Protein 7YW0 (pdb70)

Radius of gyration: 20.59 Å; Cα contacts (8 Å, |Δi|>4): 578; chains: 2; bounding box: 41×61×39 Å

Secondary structure (DSSP, 8-state):
-EEEEEETTEEEEEEEEEEEEE--B-TT--B-S--EEEEEEEEEE--S--HHHHHHHT----EEEEEEEE---EEEEEEEEEEEEEEEEEEEE----EEEEEEEEEEEEEETTEEEE---/-EEEEEETTEEEEEEEEEEEEE--B---B-S--EEEEEEEEEE--S--HHHHHHHT--S-EEEEEEEE----EEEEEEEEEEEEEEEEEEE-----EEEEEEEEEEEEEETTEEEE---

Foldseek 3Di:
DWKWKDDPNDIFTWPDKDFDKDFDADPVRHGDGDIDGGKMKTKTFDDPDPVVVCQQPVDDFFAKMKMFDDDCPTPKMKIAGRKHWDAKDWDADVVSGTMMIIIIDGQWIDMDHDIDGDDD/DWKWKDDPNDIFTFPDKDFDKDADQDCHGDGDIDGRKMKTKTFDDVDPVVVCQQPVDDFFAKMKMFDCDDPHTPKMKMFGRKHWDDKDWDAPVVSGTMMIIIIDGQWIDMDHDIDGDDD

Nearest PDB structures (foldseek):
  7yw0-assembly1_A  TM=1.008E+00  e=1.683E-23  Bacteroides fragilis
  7yw0-assembly1_B  TM=9.944E-01  e=1.900E-21  Bacteroides fragilis
  8gra-assembly1_E  TM=9.787E-01  e=1.403E-19  Bacteroides fragilis
  8gra-assembly1_C  TM=9.792E-01  e=4.057E-19  Bacteroides fragilis
  6bdc-assembly1_A  TM=9.593E-01  e=1.366E-12  Flavobacterium johnsoniae UW101

Structure (mmCIF, N/CA/C/O backbone):
data_7YW0
#
_entry.id   7YW0
#
_cell.length_a   77.102
_cell.length_b   77.102
_cell.length_c   79.491
_cell.angle_alpha   90.000
_cell.angle_beta   90.000
_cell.angle_gamma   120.000
#
_symmetry.space_group_name_H-M   'P 63'
#
loop_
_entity.id
_entity.type
_entity.pdbx_description
1 polymer 'Bacterodales T6SS protein TssD (Hcp)'
2 water water
#
loop_
_atom_site.group_PDB
_atom_site.id
_atom_site.type_symbol
_atom_site.label_atom_id
_atom_site.label_alt_id
_atom_site.label_comp_id
_atom_site.label_asym_id
_atom_site.label_entity_id
_atom_site.label_seq_id
_atom_site.pdbx_PDB_ins_code
_atom_site.Cartn_x
_atom_site.Cartn_y
_atom_site.Cartn_z
_atom_site.occupancy
_atom_site.B_iso_or_equiv
_atom_site.auth_seq_id
_atom_site.auth_comp_id
_atom_site.auth_asym_id
_atom_site.auth_atom_id
_atom_site.pdbx_PDB_model_num
ATOM 1 N N . PHE A 1 3 ? -18.723 -38.399 11.272 1.00 96.65 3 PHE A N 1
ATOM 2 C CA . PHE A 1 3 ? -18.472 -37.938 12.672 1.00 99.01 3 PHE A CA 1
ATOM 3 C C . PHE A 1 3 ? -17.265 -37.004 12.683 1.00 99.94 3 PHE A C 1
ATOM 4 O O . PHE A 1 3 ? -17.326 -35.910 13.239 1.00 113.20 3 PHE A O 1
ATOM 12 N N . ARG A 1 4 ? -16.167 -37.448 12.057 1.00 93.63 4 ARG A N 1
ATOM 13 C CA . ARG A 1 4 ? -15.053 -36.577 11.710 1.00 82.22 4 ARG A CA 1
ATOM 14 C C . ARG A 1 4 ? -14.568 -36.919 10.303 1.00 74.01 4 ARG A C 1
ATOM 15 O O . ARG A 1 4 ? -14.435 -38.095 9.958 1.00 76.17 4 ARG A O 1
ATOM 23 N N . ALA A 1 5 ? -14.341 -35.876 9.496 1.00 57.83 5 ALA A N 1
ATOM 24 C CA . ALA A 1 5 ? -13.899 -36.059 8.124 1.00 58.72 5 ALA A CA 1
ATOM 25 C C . ALA A 1 5 ? -12.730 -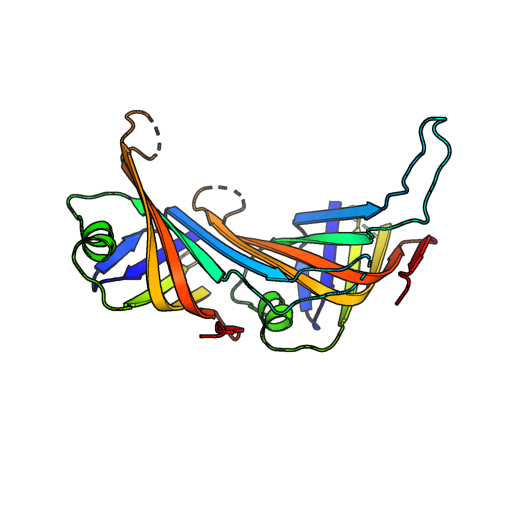35.130 7.814 1.00 50.37 5 ALA A C 1
ATOM 26 O O . ALA A 1 5 ? -12.785 -33.941 8.096 1.00 49.75 5 ALA A O 1
ATOM 28 N N . THR A 1 6 ? -11.670 -35.703 7.247 1.00 49.11 6 THR A N 1
ATOM 29 C CA . THR A 1 6 ? -10.399 -35.019 7.077 1.00 47.84 6 THR A CA 1
ATOM 30 C C . THR A 1 6 ? -10.013 -35.151 5.611 1.00 43.37 6 THR A C 1
ATOM 31 O O . THR A 1 6 ? -9.823 -36.269 5.116 1.00 47.23 6 THR A O 1
ATOM 35 N N . LEU A 1 7 ? -9.937 -33.998 4.931 1.00 44.90 7 LEU A N 1
ATOM 36 C CA . LEU A 1 7 ? -9.496 -33.944 3.550 1.00 43.33 7 LEU A CA 1
ATOM 37 C C . LEU A 1 7 ? -7.975 -33.763 3.528 1.00 38.51 7 LEU A C 1
ATOM 38 O O . LEU A 1 7 ? -7.435 -32.878 4.198 1.00 53.01 7 LEU A O 1
ATOM 43 N N . SER A 1 8 ? -7.302 -34.630 2.764 1.00 44.60 8 SER A N 1
ATOM 44 C CA . SER A 1 8 ? -5.911 -34.452 2.411 1.00 49.62 8 SER A CA 1
ATOM 45 C C . SER A 1 8 ? -5.832 -34.023 0.955 1.00 49.03 8 SER A C 1
ATOM 46 O O . SER A 1 8 ? -6.313 -34.729 0.064 1.00 43.37 8 SER A O 1
ATOM 49 N N . PHE A 1 9 ? -5.249 -32.843 0.777 1.00 46.59 9 PHE A N 1
ATOM 50 C CA . PHE A 1 9 ? -5.290 -32.105 -0.468 1.00 51.22 9 PHE A CA 1
ATOM 51 C C . PHE A 1 9 ? -4.123 -31.112 -0.527 1.00 44.34 9 PHE A C 1
ATOM 52 O O . PHE A 1 9 ? -3.959 -30.290 0.363 1.00 48.02 9 PHE A O 1
ATOM 60 N N . ALA A 1 10 ? -3.347 -31.149 -1.617 1.00 46.93 10 ALA A N 1
ATOM 61 C CA . ALA A 1 10 ? -2.291 -30.150 -1.835 1.00 58.89 10 ALA A CA 1
ATOM 62 C C . ALA A 1 10 ? -1.264 -30.165 -0.700 1.00 53.88 10 ALA A C 1
ATOM 63 O O . ALA A 1 10 ? -0.712 -29.127 -0.356 1.00 58.44 10 ALA A O 1
ATOM 65 N N . GLY A 1 11 ? -0.985 -31.347 -0.137 1.00 56.54 11 GLY A N 1
ATOM 66 C CA . GLY A 1 11 ? -0.007 -31.484 0.930 1.00 58.75 11 GLY A CA 1
ATOM 67 C C . GLY A 1 11 ? -0.474 -30.924 2.273 1.00 61.19 11 GLY A C 1
ATOM 68 O O . GLY A 1 11 ? 0.316 -30.888 3.203 1.00 80.00 11 GLY A O 1
ATOM 69 N N . LYS A 1 12 ? -1.753 -30.533 2.387 1.00 56.65 12 LYS A N 1
ATOM 70 C CA . LYS A 1 12 ? -2.339 -30.045 3.630 1.00 57.04 12 LYS A CA 1
ATOM 71 C C . LYS A 1 12 ? -3.575 -30.855 4.015 1.00 58.33 12 LYS A C 1
ATOM 72 O O . LYS A 1 12 ? -4.139 -31.581 3.201 1.00 55.59 12 LYS A O 1
ATOM 78 N N . GLU A 1 13 ? -4.001 -30.667 5.268 1.00 63.12 13 GLU A N 1
ATOM 79 C CA . GLU A 1 13 ? -5.216 -31.255 5.795 1.00 62.90 13 GLU A CA 1
ATOM 80 C C . GLU A 1 13 ? -6.197 -30.153 6.166 1.00 61.33 13 GLU A C 1
ATOM 81 O O . GLU A 1 13 ? -5.802 -29.061 6.585 1.00 54.15 13 GLU A O 1
ATOM 87 N N . PHE A 1 14 ? -7.482 -30.461 5.968 1.00 60.95 14 PHE A N 1
ATOM 88 C CA . PHE A 1 14 ? -8.571 -29.534 6.213 1.00 57.27 14 PHE A CA 1
ATOM 89 C C . PHE A 1 14 ? -9.688 -30.298 6.920 1.00 60.15 14 PHE A C 1
ATOM 90 O O . PHE A 1 14 ? -9.995 -31.445 6.596 1.00 53.68 14 PHE A O 1
ATOM 98 N N . ASP A 1 15 ? -10.329 -29.641 7.875 1.00 56.70 15 ASP A N 1
ATOM 99 C CA . ASP A 1 15 ? -11.409 -30.313 8.570 1.00 60.58 15 ASP A CA 1
ATOM 100 C C . ASP A 1 15 ? -12.688 -30.158 7.741 1.00 52.81 15 ASP A C 1
ATOM 101 O O . ASP A 1 15 ? -13.043 -29.064 7.308 1.00 54.10 15 ASP A O 1
ATOM 106 N N . VAL A 1 16 ? -13.374 -31.277 7.492 1.00 50.56 16 VAL A N 1
ATOM 107 C CA . VAL A 1 16 ? -14.486 -31.203 6.567 1.00 51.92 16 VAL A CA 1
ATOM 108 C C . VAL A 1 16 ? -15.759 -30.900 7.348 1.00 43.64 16 VAL A C 1
ATOM 109 O O . VAL A 1 16 ? -16.138 -31.698 8.178 1.00 45.96 16 VAL A O 1
ATOM 113 N N . LEU A 1 17 ? -16.458 -29.796 7.021 1.00 40.52 17 LEU A N 1
ATOM 114 C CA . LEU A 1 17 ? -17.746 -29.571 7.658 1.00 45.18 17 LEU A CA 1
ATOM 115 C C . LEU A 1 17 ? -18.785 -30.469 6.998 1.00 50.34 17 LEU A C 1
ATOM 116 O O . LEU A 1 17 ? -19.619 -31.064 7.676 1.00 53.91 17 LEU A O 1
ATOM 121 N N . ASP A 1 18 ? -18.772 -30.541 5.657 1.00 42.38 18 ASP A N 1
ATOM 122 C CA . ASP A 1 18 ? -19.723 -31.423 5.001 1.00 52.25 18 ASP A CA 1
ATOM 123 C C . ASP A 1 18 ? -19.189 -31.781 3.620 1.00 49.48 18 ASP A C 1
ATOM 124 O O . ASP A 1 18 ? -18.408 -31.011 3.067 1.00 41.97 18 ASP A O 1
ATOM 129 N N . CYS A 1 19 ? -19.585 -32.960 3.121 1.00 45.10 19 CYS A N 1
ATOM 130 C CA . CYS A 1 19 ? -19.122 -33.498 1.854 1.00 43.62 19 CYS A CA 1
ATOM 131 C C . CYS A 1 19 ? -20.263 -34.257 1.181 1.00 46.30 19 CYS A C 1
ATOM 132 O O . CYS A 1 19 ? -20.978 -34.999 1.856 1.00 40.52 19 CYS A O 1
ATOM 135 N N . THR A 1 20 ? -20.424 -34.126 -0.155 1.00 39.25 20 THR A N 1
ATOM 136 C CA . THR A 1 20 ? -21.424 -34.918 -0.839 1.00 39.23 20 THR A CA 1
ATOM 137 C C . THR A 1 20 ? -20.923 -35.242 -2.239 1.00 43.38 20 THR A C 1
ATOM 138 O O . THR A 1 20 ? -20.226 -34.441 -2.832 1.00 41.06 20 THR A O 1
ATOM 142 N N . TYR A 1 21 ? -21.245 -36.433 -2.722 1.00 39.71 21 TYR A N 1
ATOM 143 C CA . TYR A 1 21 ? -20.938 -36.842 -4.088 1.00 47.17 21 TYR A CA 1
ATOM 144 C C . TYR A 1 21 ? -22.148 -37.593 -4.585 1.00 49.92 21 TYR A C 1
ATOM 145 O O . TYR A 1 21 ? -22.926 -38.114 -3.783 1.00 43.77 21 TYR A O 1
ATOM 154 N N . SER A 1 22 ? -22.327 -37.594 -5.898 1.00 39.28 22 SER A N 1
ATOM 155 C CA . SER A 1 22 ? -23.561 -38.149 -6.401 1.00 41.99 22 SER A CA 1
ATOM 156 C C . SER A 1 22 ? -23.263 -38.716 -7.792 1.00 45.04 22 SER A C 1
ATOM 157 O O . SER A 1 22 ? -22.282 -38.295 -8.416 1.00 41.22 22 SER A O 1
ATOM 160 N N . LEU A 1 23 ? -24.035 -39.737 -8.173 1.00 48.93 23 LEU A N 1
ATOM 161 C CA . LEU A 1 23 ? -23.950 -40.415 -9.458 1.00 47.78 23 LEU A CA 1
ATOM 162 C C . LEU A 1 23 ? -25.383 -40.703 -9.887 1.00 53.75 23 LEU A C 1
ATOM 163 O O . LEU A 1 23 ? -26.274 -40.821 -9.045 1.00 50.22 23 LEU A O 1
ATOM 168 N N . LYS A 1 24 ? -25.587 -40.836 -11.201 1.00 48.15 24 LYS A N 1
ATOM 169 C CA . LYS A 1 24 ? -26.924 -40.914 -11.774 1.00 52.52 24 LYS A CA 1
ATOM 170 C C . LYS A 1 24 ? -26.866 -41.661 -13.106 1.00 53.02 24 LYS A C 1
ATOM 171 O O . LYS A 1 24 ? -25.814 -41.671 -13.751 1.00 53.25 24 LYS A O 1
ATOM 177 N N . ARG A 1 25 ? -27.976 -42.330 -13.470 1.00 51.12 25 ARG A N 1
ATOM 178 C CA . ARG A 1 25 ? -28.199 -42.869 -14.807 1.00 52.04 25 ARG A CA 1
ATOM 179 C C . ARG A 1 25 ? -29.592 -42.464 -15.274 1.00 52.84 25 ARG A C 1
ATOM 180 O O . ARG A 1 25 ? -30.516 -42.469 -14.490 1.00 53.00 25 ARG A O 1
ATOM 188 N N . ASP A 1 26 ? -29.759 -42.166 -16.561 1.00 55.71 26 ASP A N 1
ATOM 189 C CA . ASP A 1 26 ? -31.071 -41.819 -17.084 1.00 59.75 26 ASP A CA 1
ATOM 190 C C . ASP A 1 26 ? -31.972 -43.052 -17.135 1.00 62.67 26 ASP A C 1
ATOM 191 O O . ASP A 1 26 ? -31.492 -44.188 -17.134 1.00 55.40 26 ASP A O 1
ATOM 196 N N . VAL A 1 27 ? -33.288 -42.810 -17.192 1.00 66.87 27 VAL A N 1
ATOM 197 C CA . VAL A 1 27 ? -34.275 -43.867 -17.373 1.00 79.23 27 VAL A CA 1
ATOM 198 C C . VAL A 1 27 ? -35.251 -43.441 -18.467 1.00 68.46 27 VAL A C 1
ATOM 199 O O . VAL A 1 27 ? -35.635 -42.276 -18.533 1.00 74.96 27 VAL A O 1
ATOM 201 N N . ASP A 1 28 ? -35.648 -44.386 -19.324 1.00 72.13 28 ASP A N 1
ATOM 202 C CA . ASP A 1 28 ? -36.602 -44.087 -20.386 1.00 75.76 28 ASP A CA 1
ATOM 203 C C . ASP A 1 28 ? -38.029 -44.025 -19.819 1.00 73.92 28 ASP A C 1
ATOM 204 O O . ASP A 1 28 ? -38.217 -43.911 -18.604 1.00 76.55 28 ASP A O 1
ATOM 209 N N . SER A 1 29 ? -39.025 -44.064 -20.715 1.00 77.04 29 SER A N 1
ATOM 210 C CA . SER A 1 29 ? -40.433 -43.935 -20.358 1.00 81.78 29 SER A CA 1
ATOM 211 C C . SER A 1 29 ? -40.907 -45.186 -19.625 1.00 93.69 29 SER A C 1
ATOM 212 O O . SER A 1 29 ? -41.660 -45.094 -18.657 1.00 90.55 29 SER A O 1
ATOM 215 N N . LYS A 1 30 ? -40.455 -46.343 -20.127 1.00 88.65 30 LYS A N 1
ATOM 216 C CA . LYS A 1 30 ? -40.804 -47.639 -19.577 1.00 90.90 30 LYS A CA 1
ATOM 217 C C . LYS A 1 30 ? -40.027 -47.838 -18.276 1.00 90.81 30 LYS A C 1
ATOM 218 O O . LYS A 1 30 ? -40.213 -48.838 -17.589 1.00 93.34 30 LYS A O 1
ATOM 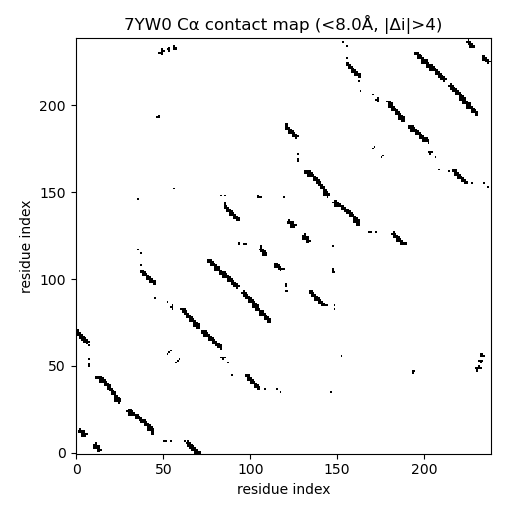220 N N . GLY A 1 31 ? -39.176 -46.857 -17.941 1.00 85.94 31 GLY A N 1
ATOM 221 C CA . GLY A 1 31 ? -38.425 -46.834 -16.695 1.00 68.29 31 GLY A CA 1
ATOM 222 C C . GLY A 1 31 ? -37.155 -47.693 -16.740 1.00 77.27 31 GLY A C 1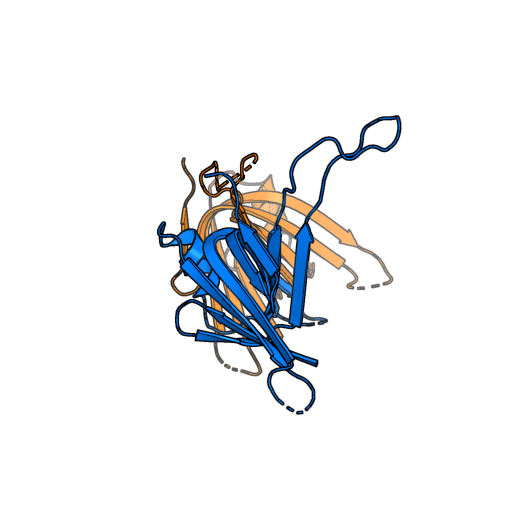
ATOM 223 O O . GLY A 1 31 ? -36.563 -47.971 -15.700 1.00 78.46 31 GLY A O 1
ATOM 224 N N . ARG A 1 32 ? -36.748 -48.132 -17.938 1.00 78.13 32 ARG A N 1
ATOM 225 C CA . ARG A 1 32 ? -35.506 -48.872 -18.123 1.00 76.17 32 ARG A CA 1
ATOM 226 C C . ARG A 1 32 ? -34.333 -47.888 -18.079 1.00 64.88 32 ARG A C 1
ATOM 227 O O . ARG A 1 32 ? -34.418 -46.784 -18.626 1.00 60.19 32 ARG A O 1
ATOM 229 N N . PRO A 1 33 ? -33.219 -48.214 -17.377 1.00 65.20 33 PRO A N 1
ATOM 230 C CA . PRO A 1 33 ? -32.015 -47.372 -17.414 1.00 66.56 33 PRO A CA 1
ATOM 231 C C . PRO A 1 33 ? -31.551 -47.209 -18.857 1.00 66.22 33 PRO A C 1
ATOM 232 O O . PRO A 1 33 ? -31.513 -48.179 -19.600 1.00 61.71 33 PRO A O 1
ATOM 236 N N . SER A 1 34 ? -31.208 -45.974 -19.239 1.00 68.70 34 SER A N 1
ATOM 237 C CA . SER A 1 34 ? -31.103 -45.601 -20.641 1.00 74.06 34 SER A CA 1
ATOM 238 C C . SER A 1 34 ? -29.844 -44.768 -20.889 1.00 80.37 34 SER A C 1
ATOM 239 O O . SER A 1 34 ? -29.820 -43.910 -21.772 1.00 81.76 34 SER A O 1
ATOM 242 N N . SER A 1 35 ? -28.800 -45.038 -20.097 1.00 65.95 35 SER A N 1
ATOM 243 C CA . SER A 1 35 ? -27.568 -44.271 -20.134 1.00 65.63 35 SER A CA 1
ATOM 244 C C . SER A 1 35 ? -26.530 -44.979 -19.274 1.00 61.02 35 SER A C 1
ATOM 245 O O . SER A 1 35 ? -26.865 -45.801 -18.425 1.00 74.07 35 SER A O 1
ATOM 248 N N . ASN A 1 36 ? -25.261 -44.651 -19.504 1.00 60.22 36 ASN A N 1
ATOM 249 C CA . ASN A 1 36 ? -24.215 -45.058 -18.587 1.00 64.34 36 ASN A CA 1
ATOM 250 C C . ASN A 1 36 ? -24.295 -44.157 -17.349 1.00 54.32 36 ASN A C 1
ATOM 251 O O . ASN A 1 36 ? -25.082 -43.217 -17.327 1.00 58.27 36 ASN A O 1
ATOM 256 N N . ILE A 1 37 ? -23.446 -44.408 -16.344 1.00 61.87 37 ILE A N 1
ATOM 257 C CA . ILE A 1 37 ? -23.437 -43.618 -15.116 1.00 54.00 37 ILE A CA 1
ATOM 258 C C . ILE A 1 37 ? -22.668 -42.313 -15.335 1.00 55.84 37 ILE A C 1
ATOM 259 O O . ILE A 1 37 ? -21.569 -42.309 -15.854 1.00 58.80 37 ILE A O 1
ATOM 264 N N . TYR A 1 38 ? -23.222 -41.189 -14.902 1.00 54.58 38 TYR A N 1
ATOM 265 C CA . TYR A 1 38 ? -22.474 -39.945 -15.024 1.00 55.49 38 TYR A CA 1
ATOM 266 C C . TYR A 1 38 ? -22.535 -39.205 -13.683 1.00 49.16 38 TYR A C 1
ATOM 267 O O . TYR A 1 38 ? -23.270 -39.615 -12.795 1.00 46.34 38 TYR A O 1
ATOM 276 N N . GLY A 1 39 ? -21.772 -38.116 -13.567 1.00 51.16 39 GLY A N 1
ATOM 277 C CA . GLY A 1 39 ? -21.671 -37.282 -12.374 1.00 47.47 39 GLY A CA 1
ATOM 278 C C . GLY A 1 39 ? -20.369 -37.619 -11.635 1.00 53.11 39 GLY A C 1
ATOM 279 O O . GLY A 1 39 ? -19.324 -37.713 -12.250 1.00 51.59 39 GLY A O 1
ATOM 280 N N . GLY A 1 40 ? -20.428 -37.872 -10.326 1.00 52.59 40 GLY A N 1
ATOM 281 C CA . GLY A 1 40 ? -19.231 -38.187 -9.555 1.00 42.81 40 GLY A CA 1
ATOM 282 C C . GLY A 1 40 ? -18.416 -36.953 -9.163 1.00 54.69 40 GLY A C 1
ATOM 283 O O . GLY A 1 40 ? -17.273 -37.084 -8.738 1.00 56.72 40 GLY A O 1
ATOM 284 N N . GLN A 1 41 ? -18.997 -35.756 -9.314 1.00 48.83 41 GLN A N 1
ATOM 285 C CA . GLN A 1 41 ? -18.418 -34.530 -8.794 1.00 49.74 41 GLN A CA 1
ATOM 286 C C . GLN A 1 41 ? -18.469 -34.625 -7.270 1.00 46.48 41 GLN A C 1
ATOM 287 O O . GLN A 1 41 ? -19.414 -35.193 -6.745 1.00 45.72 41 GLN A O 1
ATOM 293 N N . ILE A 1 42 ? -17.437 -34.145 -6.570 1.00 39.51 42 ILE A N 1
ATOM 294 C CA . ILE A 1 42 ? -17.462 -34.148 -5.107 1.00 37.32 42 ILE A CA 1
ATOM 295 C C . ILE A 1 42 ? -17.631 -32.713 -4.595 1.00 48.06 42 ILE A C 1
ATOM 296 O O . ILE A 1 42 ? -16.865 -31.837 -4.987 1.00 42.61 42 ILE A O 1
ATOM 301 N N . ARG A 1 43 ? -18.559 -32.472 -3.648 1.00 36.88 43 ARG A N 1
ATOM 302 C CA . ARG A 1 43 ? -18.739 -31.103 -3.214 1.00 40.24 43 ARG A CA 1
ATOM 303 C C . ARG A 1 43 ? -18.239 -30.985 -1.782 1.00 44.77 43 ARG A C 1
ATOM 304 O O . ARG A 1 43 ? -18.683 -31.742 -0.933 1.00 41.44 43 ARG A O 1
ATOM 312 N N . LEU A 1 44 ? -17.283 -30.084 -1.517 1.00 38.44 44 LEU A N 1
ATOM 313 C CA . LEU A 1 44 ? -16.657 -30.140 -0.214 1.00 42.33 44 LEU A CA 1
ATOM 314 C C . LEU A 1 44 ? -16.870 -28.819 0.495 1.00 44.65 44 LEU A C 1
ATOM 315 O O . LEU A 1 44 ? -16.891 -27.799 -0.177 1.00 37.60 44 LEU A O 1
ATOM 320 N N . HIS A 1 45 ? -16.959 -28.854 1.848 1.00 38.89 45 HIS A N 1
ATOM 321 C CA . HIS A 1 45 ? -17.218 -27.650 2.611 1.00 39.87 45 HIS A CA 1
ATOM 322 C C . HIS A 1 45 ? -16.284 -27.692 3.813 1.00 41.12 45 HIS A C 1
ATOM 323 O O . HIS A 1 45 ? -16.292 -28.684 4.529 1.00 39.34 45 HIS A O 1
ATOM 330 N N . VAL A 1 46 ? -15.391 -26.694 3.917 1.00 38.01 46 VAL A N 1
ATOM 331 C CA . VAL A 1 46 ? -14.292 -26.657 4.882 1.00 43.20 46 VAL A CA 1
ATOM 332 C C . VAL A 1 46 ? -14.200 -25.259 5.481 1.00 39.68 46 VAL A C 1
ATOM 333 O O . VAL A 1 46 ? -14.736 -24.308 4.919 1.00 41.27 46 VAL A O 1
ATOM 337 N N . GLU A 1 47 ? -13.589 -25.143 6.662 1.00 47.62 47 GLU A N 1
ATOM 338 C CA . GLU A 1 47 ? -13.409 -23.841 7.270 1.00 45.54 47 GLU A CA 1
ATOM 339 C C . GLU A 1 47 ? -12.332 -23.064 6.533 1.00 43.62 47 GLU A C 1
ATOM 340 O O . GLU A 1 47 ? -11.358 -23.651 6.048 1.00 41.92 47 GLU A O 1
ATOM 346 N N . SER A 1 48 ? -12.485 -21.737 6.553 1.00 41.66 48 SER A N 1
ATOM 347 C CA . SER A 1 48 ? -11.468 -20.819 6.046 1.00 48.69 48 SER A CA 1
ATOM 348 C C . SER A 1 48 ? -10.400 -20.572 7.112 1.00 53.45 48 SER A C 1
ATOM 349 O O . SER A 1 48 ? -10.728 -20.426 8.293 1.00 48.53 48 SER A O 1
ATOM 352 N N . THR A 1 49 ? -9.125 -20.501 6.702 1.00 51.03 49 THR A N 1
ATOM 353 C CA . THR A 1 49 ? -8.107 -19.916 7.578 1.00 55.39 49 THR A CA 1
ATOM 354 C C . THR A 1 49 ? -7.365 -18.829 6.808 1.00 61.47 49 THR A C 1
ATOM 355 O O . THR A 1 49 ? -7.873 -18.348 5.795 1.00 62.19 49 THR A O 1
ATOM 359 N N . ASP A 1 50 ? -6.139 -18.504 7.249 1.00 57.18 50 ASP A N 1
ATOM 360 C CA . ASP A 1 50 ? -5.267 -17.600 6.511 1.00 64.94 50 ASP A CA 1
ATOM 361 C C . ASP A 1 50 ? -4.863 -18.220 5.171 1.00 58.05 50 ASP A C 1
ATOM 362 O O . ASP A 1 50 ? -4.407 -17.524 4.263 1.00 60.88 50 ASP A O 1
ATOM 367 N N . ASP A 1 51 ? -5.061 -19.536 5.048 1.00 57.95 51 ASP A N 1
ATOM 368 C CA . ASP A 1 51 ? -4.578 -20.334 3.934 1.00 47.81 51 ASP A CA 1
ATOM 369 C C . ASP A 1 51 ? -5.431 -20.062 2.680 1.00 43.93 51 ASP A C 1
ATOM 370 O O . ASP A 1 51 ? -6.642 -19.903 2.789 1.00 42.15 51 ASP A O 1
ATOM 375 N N . THR A 1 52 ? -4.803 -19.998 1.487 1.00 44.87 52 THR A N 1
ATOM 376 C CA . THR A 1 52 ? -5.491 -19.821 0.211 1.00 44.99 52 THR A CA 1
ATOM 377 C C . THR A 1 52 ? -5.101 -20.913 -0.764 1.00 37.33 52 THR A C 1
ATOM 378 O O . THR A 1 52 ? -5.260 -20.785 -2.006 1.00 40.58 52 THR A O 1
ATOM 382 N N . SER A 1 53 ? -4.698 -22.059 -0.217 1.00 40.47 53 SER A N 1
ATOM 383 C CA . SER A 1 53 ? -4.217 -23.169 -1.048 1.00 51.06 53 SER A CA 1
ATOM 384 C C . SER A 1 53 ? -5.274 -23.715 -2.011 1.00 50.79 53 SER A C 1
ATOM 385 O O . SER A 1 53 ? -4.995 -24.013 -3.184 1.00 39.37 53 SER A O 1
ATOM 388 N N . ILE A 1 54 ? -6.504 -23.867 -1.519 1.00 45.64 54 ILE A N 1
ATOM 389 C CA . ILE A 1 54 ? -7.544 -24.393 -2.395 1.00 36.80 54 ILE A CA 1
ATOM 390 C C . ILE A 1 54 ? -7.726 -23.478 -3.597 1.00 44.24 54 ILE A C 1
ATOM 391 O O . ILE A 1 54 ? -7.678 -23.937 -4.746 1.00 38.22 54 ILE A O 1
ATOM 396 N N . LEU A 1 55 ? -7.929 -22.175 -3.333 1.00 41.21 55 LEU A N 1
ATOM 397 C CA . LEU A 1 55 ? -8.117 -21.247 -4.428 1.00 44.34 55 LEU A CA 1
ATOM 398 C C . LEU A 1 55 ? -6.893 -21.241 -5.344 1.00 42.17 55 LEU A C 1
ATOM 399 O O . LEU A 1 55 ? -7.024 -21.218 -6.586 1.00 41.41 55 LEU A O 1
ATOM 404 N N . GLU A 1 56 ? -5.692 -21.224 -4.746 1.00 40.59 56 GLU A N 1
ATOM 405 C CA . GLU A 1 56 ? -4.507 -21.193 -5.586 1.00 45.76 56 GLU A CA 1
ATOM 406 C C . GLU A 1 56 ? -4.534 -22.400 -6.496 1.00 50.20 56 GLU A C 1
ATOM 407 O O . GLU A 1 56 ? -4.192 -22.314 -7.673 1.00 46.95 56 GLU A O 1
ATOM 413 N N . ASN A 1 57 ? -4.999 -23.522 -5.941 1.00 44.12 57 ASN A N 1
ATOM 414 C CA . ASN A 1 57 ? -5.017 -24.736 -6.727 1.00 52.83 57 ASN A CA 1
ATOM 415 C C . ASN A 1 57 ? -5.961 -24.600 -7.908 1.00 50.33 57 ASN A C 1
ATOM 416 O O . ASN A 1 57 ? -5.709 -25.167 -8.964 1.00 57.34 57 ASN A O 1
ATOM 421 N N . MET A 1 58 ? -7.057 -23.851 -7.736 1.00 45.25 58 MET A N 1
ATOM 422 C CA . MET A 1 58 ? -7.918 -23.589 -8.885 1.00 48.38 58 MET A CA 1
ATOM 423 C C . MET A 1 58 ? -7.301 -22.521 -9.800 1.00 49.59 58 MET A C 1
ATOM 424 O O . MET A 1 58 ? -7.331 -22.665 -11.018 1.00 50.93 58 MET A O 1
ATOM 429 N N . THR A 1 59 ? -6.883 -21.381 -9.248 1.00 44.76 59 THR A N 1
ATOM 430 C CA . THR A 1 59 ? -6.579 -20.245 -10.122 1.00 53.08 59 THR A CA 1
ATOM 431 C C . THR A 1 59 ? -5.140 -20.285 -10.652 1.00 68.87 59 THR A C 1
ATOM 432 O O . THR A 1 59 ? -4.895 -19.915 -11.809 1.00 58.85 59 THR A O 1
ATOM 436 N N . ASN A 1 60 ? -4.195 -20.719 -9.804 1.00 61.96 60 ASN A N 1
ATOM 437 C CA . ASN A 1 60 ? -2.778 -20.434 -10.032 1.00 71.72 60 ASN A CA 1
ATOM 438 C C . ASN A 1 60 ? -2.101 -21.536 -10.841 1.00 77.43 60 ASN A C 1
ATOM 439 O O . ASN A 1 60 ? -1.019 -21.298 -11.365 1.00 87.75 60 ASN A O 1
ATOM 444 N N . GLN A 1 61 ? -2.733 -22.714 -10.969 1.00 80.12 61 GLN A N 1
ATOM 445 C CA . GLN A 1 61 ? -2.141 -23.767 -11.790 1.00 87.61 61 GLN A CA 1
ATOM 446 C C . GLN A 1 61 ? -3.197 -24.480 -12.638 1.00 84.42 61 GLN A C 1
ATOM 447 O O . GLN A 1 61 ? -4.371 -24.127 -12.576 1.00 74.95 61 GLN A O 1
ATOM 453 N N . PHE A 1 62 ? -2.765 -25.467 -13.442 1.00 89.28 62 PHE A N 1
ATOM 454 C CA . PHE A 1 62 ? -3.603 -26.060 -14.475 1.00 83.21 62 PHE A CA 1
ATOM 455 C C . PHE A 1 62 ? -3.452 -27.587 -14.524 1.00 73.09 62 PHE A C 1
ATOM 456 O O . PHE A 1 62 ? -4.034 -28.235 -15.390 1.00 74.35 62 PHE A O 1
ATOM 464 N N . LYS A 1 63 ? -2.665 -28.160 -13.603 1.00 77.01 63 LYS A N 1
ATOM 465 C CA . LYS A 1 63 ? -2.347 -29.586 -13.553 1.00 67.81 63 LYS A CA 1
ATOM 466 C C . LYS A 1 63 ? -3.397 -30.337 -12.728 1.00 68.08 63 LYS A C 1
ATOM 467 O O . LYS A 1 63 ? -3.807 -29.873 -11.664 1.00 60.66 63 LYS A O 1
ATOM 473 N N . PRO A 1 64 ? -3.813 -31.556 -13.149 1.00 63.89 64 PRO A N 1
ATOM 474 C CA . PRO A 1 64 ? -4.790 -32.349 -12.396 1.00 61.57 64 PRO A CA 1
ATOM 475 C C . PRO A 1 64 ? -4.203 -32.680 -11.026 1.00 62.09 64 PRO A C 1
ATOM 476 O O . PRO A 1 64 ? -2.987 -32.611 -10.848 1.00 69.92 64 PRO A O 1
ATOM 480 N N . HIS A 1 65 ? -5.062 -33.025 -10.059 1.00 57.26 65 HIS A N 1
ATOM 481 C CA . HIS A 1 65 ? -4.582 -33.447 -8.748 1.00 51.95 65 HIS A CA 1
ATOM 482 C C . HIS A 1 65 ? -5.394 -34.624 -8.203 1.00 54.79 65 HIS A C 1
ATOM 483 O O . HIS A 1 65 ? -6.376 -35.056 -8.797 1.00 52.20 65 HIS A O 1
ATOM 490 N N . SER A 1 66 ? -4.953 -35.117 -7.042 1.00 49.81 66 SER A N 1
ATOM 491 C CA . SER A 1 66 ? -5.592 -36.197 -6.312 1.00 52.16 66 SER A CA 1
ATOM 492 C C . SER A 1 66 ? -6.001 -35.641 -4.962 1.00 46.39 66 SER A C 1
ATOM 493 O O . SER A 1 66 ? -5.429 -34.666 -4.480 1.00 45.47 66 SER A O 1
ATOM 496 N N . GLY A 1 67 ? -6.961 -36.309 -4.328 1.00 47.72 67 GLY A N 1
ATOM 497 C CA . GLY A 1 67 ? -7.244 -35.960 -2.954 1.00 42.10 67 GLY A CA 1
ATOM 498 C C . GLY A 1 67 ? -7.868 -37.132 -2.224 1.00 38.88 67 GLY A C 1
ATOM 499 O O . GLY A 1 67 ? -8.212 -38.145 -2.819 1.00 48.56 67 GLY A O 1
ATOM 500 N N . SER A 1 68 ? -8.063 -36.933 -0.928 1.00 43.81 68 SER A N 1
ATOM 501 C CA . SER A 1 68 ? -8.382 -38.027 -0.051 1.00 49.46 68 SER A CA 1
ATOM 502 C C . SER A 1 68 ? -9.294 -37.492 1.043 1.00 49.06 68 SER A C 1
ATOM 503 O O . SER A 1 68 ? -8.908 -36.565 1.743 1.00 43.11 68 SER A O 1
ATOM 506 N N . ILE A 1 69 ? -10.489 -38.085 1.231 1.00 52.56 69 ILE A N 1
ATOM 507 C CA . ILE A 1 69 ? -11.217 -37.759 2.449 1.00 44.14 69 ILE A CA 1
ATOM 508 C C . ILE A 1 69 ? -11.324 -39.017 3.305 1.00 46.01 69 ILE A C 1
ATOM 509 O O . ILE A 1 69 ? -11.780 -40.053 2.829 1.00 53.56 69 ILE A O 1
ATOM 514 N N . VAL A 1 70 ? -10.935 -38.888 4.579 1.00 53.17 70 VAL A N 1
ATOM 515 C CA . VAL A 1 70 ? -11.000 -39.973 5.542 1.00 61.15 70 VAL A CA 1
ATOM 516 C C . VAL A 1 70 ? -12.125 -39.676 6.524 1.00 60.93 70 VAL A C 1
ATOM 517 O O . VAL A 1 70 ? -12.119 -38.629 7.187 1.00 51.63 70 VAL A O 1
ATOM 521 N N . PHE A 1 71 ? -13.060 -40.629 6.612 1.00 52.18 71 PHE A N 1
ATOM 522 C CA . PHE A 1 71 ? -14.173 -40.529 7.546 1.00 61.13 71 PHE A CA 1
ATOM 523 C C . PHE A 1 71 ? -13.909 -41.411 8.760 1.00 60.93 71 PHE A C 1
ATOM 524 O O . PHE A 1 71 ? -13.537 -42.569 8.613 1.00 67.91 71 PHE A O 1
ATOM 532 N N . LYS A 1 72 ? -14.134 -40.849 9.950 1.00 74.61 72 LYS A N 1
ATOM 533 C CA . LYS A 1 72 ? -13.827 -41.517 11.206 1.00 84.42 72 LYS A CA 1
ATOM 534 C C . LYS A 1 72 ? -15.073 -41.551 12.100 1.00 92.55 72 LYS A C 1
ATOM 535 O O . LYS A 1 72 ? -16.060 -40.875 11.816 1.00 92.13 72 LYS A O 1
ATOM 541 N N . LYS A 1 73 ? -15.037 -42.378 13.157 1.00 91.37 73 LYS A N 1
ATOM 542 C CA . LYS A 1 73 ? -16.089 -42.416 14.167 1.00 94.02 73 LYS A CA 1
ATOM 543 C C . LYS A 1 73 ? -15.452 -42.480 15.557 1.00 99.95 73 LYS A C 1
ATOM 544 O O . LYS A 1 73 ? -14.754 -43.440 15.883 1.00 95.61 73 LYS A O 1
ATOM 546 N N . GLY A 1 74 ? -15.681 -41.428 16.357 1.00 100.96 74 GLY A N 1
ATOM 547 C CA . GLY A 1 74 ? -15.059 -41.269 17.662 1.00 91.79 74 GLY A CA 1
ATOM 548 C C . GLY A 1 74 ? -13.600 -40.858 17.543 1.00 98.31 74 GLY A C 1
ATOM 549 O O . GLY A 1 74 ? -12.784 -41.724 17.151 1.00 103.58 74 GLY A O 1
ATOM 550 N N . ALA A 1 78 ? -10.596 -44.656 14.554 1.00 101.52 78 ALA A N 1
ATOM 551 C CA . ALA A 1 78 ? -10.610 -45.755 13.557 1.00 102.83 78 ALA A CA 1
ATOM 552 C C . ALA A 1 78 ? -11.190 -45.250 12.234 1.00 93.11 78 ALA A C 1
ATOM 553 O O . ALA A 1 78 ? -12.278 -44.681 12.213 1.00 77.32 78 ALA A O 1
ATOM 555 N N . LYS A 1 79 ? -10.449 -45.472 11.139 1.00 88.00 79 LYS A N 1
ATOM 556 C CA . LYS A 1 79 ? -10.863 -45.096 9.797 1.00 85.40 79 LYS A CA 1
ATOM 557 C C . LYS A 1 79 ? -12.041 -45.965 9.349 1.00 76.73 79 LYS A C 1
ATOM 558 O O . LYS A 1 79 ? -11.900 -47.173 9.183 1.00 71.45 79 LYS A O 1
ATOM 564 N N . MET A 1 80 ? -13.195 -45.324 9.122 1.00 77.65 80 MET A N 1
ATOM 565 C CA . MET A 1 80 ? -14.425 -45.993 8.729 1.00 65.57 80 MET A CA 1
ATOM 566 C C . MET A 1 80 ? -14.400 -46.317 7.231 1.00 71.87 80 MET A C 1
ATOM 567 O O . MET A 1 80 ? -14.750 -47.429 6.829 1.00 77.06 80 MET A O 1
ATOM 572 N N . LYS A 1 81 ? -13.973 -45.348 6.409 1.00 63.16 81 LYS A N 1
ATOM 573 C CA . LYS A 1 81 ? -13.821 -45.516 4.971 1.00 56.58 81 LYS A CA 1
ATOM 574 C C . LYS A 1 81 ? -13.246 -44.232 4.393 1.00 51.90 81 LYS A C 1
ATOM 575 O O . LYS A 1 81 ? -13.110 -43.240 5.107 1.00 55.61 81 LYS A O 1
ATOM 581 N N . GLU A 1 82 ? -12.927 -44.249 3.092 1.00 52.76 82 GLU A N 1
ATOM 582 C CA . GLU A 1 82 ? -12.071 -43.207 2.548 1.00 44.62 82 GLU A CA 1
ATOM 583 C C . GLU A 1 82 ? -12.430 -42.987 1.080 1.00 44.33 82 GLU A C 1
ATOM 584 O O . GLU A 1 82 ? -12.418 -43.927 0.300 1.00 47.61 82 GLU A O 1
ATOM 590 N N . LEU A 1 83 ? -12.859 -41.765 0.756 1.00 47.91 83 LEU A N 1
ATOM 591 C CA . LEU A 1 83 ? -13.193 -41.355 -0.599 1.00 46.54 83 LEU A CA 1
ATOM 592 C C . LEU A 1 83 ? -11.925 -40.711 -1.149 1.00 51.99 83 LEU A C 1
ATOM 593 O O . LEU A 1 83 ? -11.332 -39.828 -0.506 1.00 45.98 83 LEU A O 1
ATOM 598 N N . THR A 1 84 ? -11.492 -41.217 -2.309 1.00 42.20 84 THR A N 1
ATOM 599 C CA . THR A 1 84 ? -10.321 -40.641 -2.940 1.00 47.23 84 THR A CA 1
ATOM 600 C C . THR A 1 84 ? -10.703 -40.243 -4.357 1.00 50.45 84 THR A C 1
ATOM 601 O O . THR A 1 84 ? -11.614 -40.805 -4.972 1.00 45.89 84 THR A O 1
ATOM 605 N N . TRP A 1 85 ? -9.999 -39.252 -4.870 1.00 43.95 85 TRP A N 1
ATOM 606 C CA . TRP A 1 85 ? -10.185 -38.967 -6.278 1.00 48.67 85 TRP A CA 1
ATOM 607 C C . TRP A 1 85 ? -8.832 -38.916 -6.966 1.00 49.97 85 TRP A C 1
ATOM 608 O O . TRP A 1 85 ? -7.812 -38.726 -6.321 1.00 42.98 85 TRP A O 1
ATOM 619 N N . GLU A 1 86 ? -8.851 -39.058 -8.286 1.00 52.34 86 GLU A N 1
ATOM 620 C CA . GLU A 1 86 ? -7.615 -39.050 -9.038 1.00 50.71 86 GLU A CA 1
ATOM 621 C C . GLU A 1 86 ? -7.868 -38.287 -10.324 1.00 47.53 86 GLU A C 1
ATOM 622 O O . GLU A 1 86 ? -8.932 -38.457 -10.929 1.00 49.51 86 GLU A O 1
ATOM 628 N N . ASN A 1 87 ? -6.904 -37.426 -10.690 1.00 46.00 87 ASN A N 1
ATOM 629 C CA . ASN A 1 87 ? -6.966 -36.708 -11.955 1.00 56.78 87 ASN A CA 1
ATOM 630 C C . ASN A 1 87 ? -8.159 -35.750 -11.900 1.00 55.93 87 ASN A C 1
ATOM 631 O O . ASN A 1 87 ? -9.022 -35.736 -12.773 1.00 52.73 87 ASN A O 1
ATOM 636 N N . GLY A 1 88 ? -8.181 -34.903 -10.870 1.00 55.93 88 GLY A N 1
ATOM 637 C CA . GLY A 1 88 ? -9.284 -33.961 -10.796 1.00 56.07 88 GLY A CA 1
ATOM 638 C C . GLY A 1 88 ? -8.866 -32.495 -10.836 1.00 47.78 88 GLY A C 1
ATOM 639 O O . GLY A 1 88 ? -7.695 -32.154 -10.626 1.00 51.42 88 GLY A O 1
ATOM 640 N N . TYR A 1 89 ? -9.890 -31.650 -10.965 1.00 45.86 89 TYR A N 1
ATOM 641 C CA . TYR A 1 89 ? -9.796 -30.208 -11.142 1.00 50.45 89 TYR A CA 1
ATOM 642 C C . TYR A 1 89 ? -10.915 -29.541 -10.352 1.00 46.50 89 TYR A C 1
ATOM 643 O O . TYR A 1 89 ? -12.027 -30.050 -10.244 1.00 46.87 89 TYR A O 1
ATOM 652 N N . ILE A 1 90 ? -10.606 -28.386 -9.771 1.00 50.69 90 ILE A N 1
ATOM 653 C CA . ILE A 1 90 ? -11.598 -27.685 -8.983 1.00 52.63 90 ILE A CA 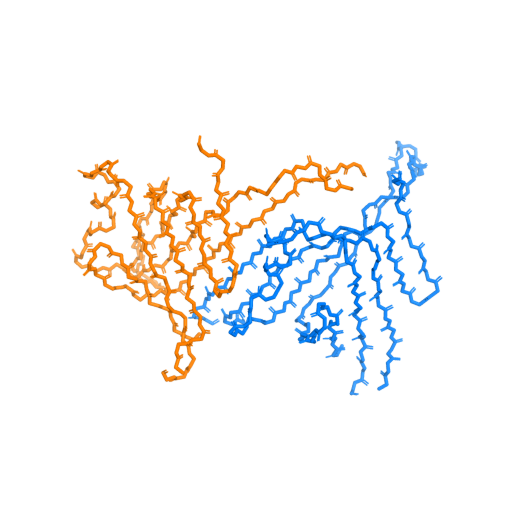1
ATOM 654 C C . ILE A 1 90 ? -12.428 -26.851 -9.947 1.00 54.11 90 ILE A C 1
ATOM 655 O O . ILE A 1 90 ? -11.903 -25.940 -10.587 1.00 56.80 90 ILE A O 1
ATOM 660 N N . THR A 1 91 ? -13.731 -27.134 -10.021 1.00 50.61 91 THR A N 1
ATOM 661 C CA . THR A 1 91 ? -14.520 -26.505 -11.068 1.00 50.70 91 THR A CA 1
ATOM 662 C C . THR A 1 91 ? -15.506 -25.506 -10.487 1.00 48.36 91 THR A C 1
ATOM 663 O O . THR A 1 91 ? -16.231 -24.856 -11.232 1.00 52.45 91 THR A O 1
ATOM 667 N N . GLU A 1 92 ? -15.483 -25.325 -9.161 1.00 34.25 92 GLU A N 1
ATOM 668 C CA . GLU A 1 92 ? -16.399 -24.387 -8.567 1.00 42.77 92 GLU A CA 1
ATOM 669 C C . GLU A 1 92 ? -15.849 -24.088 -7.188 1.00 41.86 92 GLU A C 1
ATOM 670 O O . GLU A 1 92 ? -15.403 -25.029 -6.543 1.00 40.30 92 GLU A O 1
ATOM 676 N N . PHE A 1 93 ? -15.755 -22.795 -6.845 1.00 39.46 93 PHE A N 1
ATOM 677 C CA . PHE A 1 93 ? -15.214 -22.300 -5.595 1.00 40.65 93 PHE A CA 1
ATOM 678 C C . PHE A 1 93 ? -16.079 -21.137 -5.139 1.00 48.15 93 PHE A C 1
ATOM 679 O O . PHE A 1 93 ? -16.415 -20.280 -5.962 1.00 41.40 93 PHE A O 1
ATOM 687 N N . THR A 1 94 ? -16.354 -21.105 -3.818 1.00 34.62 94 THR A N 1
ATOM 688 C CA . THR A 1 94 ? -17.006 -19.987 -3.181 1.00 38.55 94 THR A CA 1
ATOM 689 C C . THR A 1 94 ? -16.414 -19.830 -1.800 1.00 39.16 94 THR A C 1
ATOM 690 O O . THR A 1 94 ? -16.229 -20.820 -1.115 1.00 38.18 94 THR A O 1
ATOM 694 N N . GLU A 1 95 ? -16.128 -18.601 -1.386 1.00 33.42 95 GLU A N 1
ATOM 695 C CA . GLU A 1 95 ? -15.749 -18.434 0.006 1.00 41.16 95 GLU A CA 1
ATOM 696 C C . GLU A 1 95 ? -16.731 -17.425 0.557 1.00 45.41 95 GLU A C 1
ATOM 697 O O . GLU A 1 95 ? -17.030 -16.445 -0.132 1.00 47.10 95 GLU A O 1
ATOM 703 N N . ASN A 1 96 ? -17.166 -17.636 1.805 1.00 44.43 96 ASN A N 1
ATOM 704 C CA . ASN A 1 96 ? -18.214 -16.797 2.353 1.00 48.45 96 ASN A CA 1
ATOM 705 C C . ASN A 1 96 ? -17.856 -16.452 3.794 1.00 48.03 96 ASN A C 1
ATOM 706 O O . ASN A 1 96 ? -17.327 -17.296 4.503 1.00 47.00 96 ASN A O 1
ATOM 711 N N . ILE A 1 97 ? -18.040 -15.177 4.165 1.00 43.54 97 ILE A N 1
ATOM 712 C CA . ILE A 1 97 ? -17.935 -14.738 5.554 1.00 51.39 97 ILE A CA 1
ATOM 713 C C . ILE A 1 97 ? -19.288 -14.152 5.921 1.00 50.40 97 ILE A C 1
ATOM 714 O O . ILE A 1 97 ? -19.941 -13.495 5.100 1.00 49.15 97 ILE A O 1
ATOM 719 N N . ASP A 1 98 ? -19.729 -14.462 7.132 1.00 50.90 98 ASP A N 1
ATOM 720 C CA . ASP A 1 98 ? -21.037 -14.061 7.600 1.00 57.56 98 ASP A CA 1
ATOM 721 C C . ASP A 1 98 ? -20.967 -13.965 9.120 1.00 74.13 98 ASP A C 1
ATOM 722 O O . ASP A 1 98 ? -20.968 -14.986 9.814 1.00 81.21 98 ASP A O 1
ATOM 727 N N . ILE A 1 99 ? -20.890 -12.727 9.615 1.00 63.15 99 ILE A N 1
ATOM 728 C CA . ILE A 1 99 ? -20.729 -12.499 11.037 1.00 72.68 99 ILE A CA 1
ATOM 729 C C . ILE A 1 99 ? -22.040 -12.836 11.750 1.00 81.45 99 ILE A C 1
ATOM 730 O O . ILE A 1 99 ? -22.717 -11.965 12.288 1.00 99.74 99 ILE A O 1
ATOM 735 N N . VAL A 1 100 ? -22.377 -14.134 11.729 1.00 95.90 100 VAL A N 1
ATOM 736 C CA . VAL A 1 100 ? -23.526 -14.710 12.411 1.00 98.00 100 VAL A CA 1
ATOM 737 C C . VAL A 1 100 ? -23.171 -16.139 12.847 1.00 106.53 100 VAL A C 1
ATOM 738 O O . VAL A 1 100 ? -22.993 -16.997 11.952 1.00 118.69 100 VAL A O 1
ATOM 742 N N . GLN A 1 103 ? -21.666 -21.072 10.758 1.00 86.84 103 GLN A N 1
ATOM 743 C CA . GLN A 1 103 ? -20.187 -21.173 10.590 1.00 92.40 103 GLN A CA 1
ATOM 744 C C . GLN A 1 103 ? -19.688 -19.888 9.936 1.00 92.35 103 GLN A C 1
ATOM 745 O O . GLN A 1 103 ? -20.043 -19.602 8.791 1.00 85.94 103 GLN A O 1
ATOM 751 N N . PRO A 1 104 ? -18.840 -19.093 10.635 1.00 80.97 104 PRO A N 1
ATOM 752 C CA . PRO A 1 104 ? -18.581 -17.704 10.247 1.00 81.08 104 PRO A CA 1
ATOM 753 C C . PRO A 1 104 ? -17.912 -17.572 8.878 1.00 77.63 104 PRO A C 1
ATOM 754 O O . PRO A 1 104 ? -18.391 -16.815 8.033 1.00 70.18 104 PRO A O 1
ATOM 758 N N . MET A 1 105 ? -16.844 -18.349 8.647 1.00 58.26 105 MET A N 1
ATOM 759 C CA . MET A 1 105 ? -16.062 -18.162 7.435 1.00 52.09 105 MET A CA 1
ATOM 760 C C . MET A 1 105 ? -15.674 -19.510 6.832 1.00 43.35 105 MET A C 1
ATOM 761 O O . MET A 1 105 ? -15.010 -20.308 7.488 1.00 45.74 105 MET A O 1
ATOM 766 N N . THR A 1 106 ? -16.042 -19.769 5.568 1.00 37.92 106 THR A N 1
ATOM 767 C CA . THR A 1 106 ? -15.915 -21.139 5.089 1.00 43.54 106 THR A CA 1
ATOM 768 C C . THR A 1 106 ? -15.732 -21.080 3.578 1.00 37.70 106 THR A C 1
ATOM 769 O O . THR A 1 106 ? -16.042 -20.060 2.973 1.00 38.15 106 THR A O 1
ATOM 773 N N . ILE A 1 107 ? -15.282 -22.194 3.004 1.00 38.59 107 ILE A N 1
ATOM 774 C CA . ILE A 1 107 ? -15.123 -22.407 1.564 1.00 35.76 107 ILE A CA 1
ATOM 775 C C . ILE A 1 107 ? -15.997 -23.578 1.123 1.00 43.11 107 ILE A C 1
ATOM 776 O O . ILE A 1 107 ? -15.996 -24.622 1.751 1.00 43.06 107 ILE A O 1
ATOM 781 N N . THR A 1 108 ? -16.698 -23.437 -0.007 1.00 30.94 108 THR A N 1
ATOM 782 C CA . THR A 1 108 ? -17.382 -24.556 -0.603 1.00 40.18 108 THR A CA 1
ATOM 783 C C . THR A 1 108 ? -16.790 -24.692 -1.993 1.00 34.57 108 THR A C 1
ATOM 784 O O . THR A 1 108 ? -16.674 -23.684 -2.644 1.00 43.15 108 THR A O 1
ATOM 788 N N . PHE A 1 109 ? -16.305 -25.881 -2.365 1.00 40.80 109 PHE A N 1
ATOM 789 C CA . PHE A 1 109 ? -15.733 -26.048 -3.702 1.00 38.44 109 PHE A CA 1
ATOM 790 C C . PHE A 1 109 ? -16.108 -27.435 -4.192 1.00 45.50 109 PHE A C 1
ATOM 791 O O . PHE A 1 109 ? -16.418 -28.282 -3.369 1.00 39.29 109 PHE A O 1
ATOM 799 N N . VAL A 1 110 ? -16.037 -27.652 -5.511 1.00 37.39 110 VAL A N 1
ATOM 800 C CA . VAL A 1 110 ? -16.435 -28.887 -6.164 1.00 48.26 110 VAL A CA 1
ATOM 801 C C . VAL A 1 110 ? -15.223 -29.390 -6.953 1.00 47.96 110 VAL A C 1
ATOM 802 O O . VAL A 1 110 ? -14.578 -28.591 -7.621 1.00 43.27 110 VAL A O 1
ATOM 806 N N . VAL A 1 111 ? -14.922 -30.694 -6.859 1.00 44.72 111 VAL A N 1
ATOM 807 C CA . VAL A 1 111 ? -13.883 -31.332 -7.652 1.00 40.69 111 VAL A CA 1
ATOM 808 C C . VAL A 1 111 ? -14.565 -32.172 -8.724 1.00 46.89 111 VAL A C 1
ATOM 809 O O . VAL A 1 111 ? -15.476 -32.936 -8.439 1.00 48.25 111 VAL A O 1
ATOM 813 N N . SER A 1 112 ? -14.073 -32.052 -9.958 1.00 44.52 112 SER A N 1
ATOM 814 C CA . SER A 1 112 ? -14.482 -32.913 -11.048 1.00 45.38 112 SER A CA 1
ATOM 815 C C . SER A 1 112 ? -13.264 -33.772 -11.410 1.00 50.59 112 SER A C 1
ATOM 816 O O . SER A 1 112 ? -12.210 -33.248 -11.783 1.00 53.80 112 SER A O 1
ATOM 819 N N . ALA A 1 113 ? -13.397 -35.094 -11.258 1.00 48.24 113 ALA A N 1
ATOM 820 C CA . ALA A 1 113 ? -12.265 -36.005 -11.332 1.00 45.16 113 ALA A CA 1
ATOM 821 C C . ALA A 1 113 ? -12.592 -37.173 -12.249 1.00 53.60 113 ALA A C 1
ATOM 822 O O . ALA A 1 113 ? -13.735 -37.612 -12.358 1.00 56.88 113 ALA A O 1
ATOM 824 N N . GLN A 1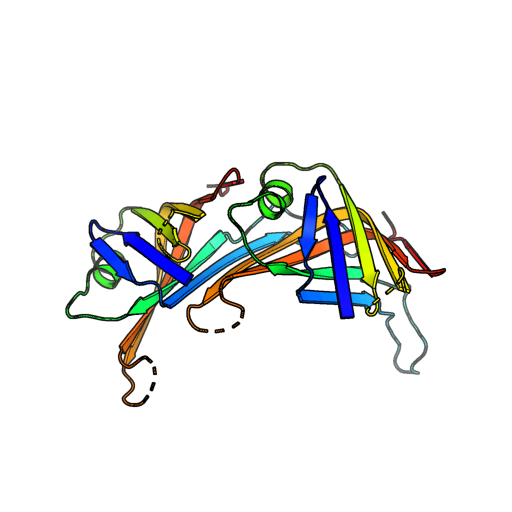 114 ? -11.559 -37.686 -12.920 1.00 60.54 114 GLN A N 1
ATOM 825 C CA . GLN A 1 114 ? -11.740 -38.813 -13.821 1.00 61.70 114 GLN A CA 1
ATOM 826 C C . GLN A 1 114 ? -12.045 -40.096 -13.047 1.00 58.00 114 GLN A C 1
ATOM 827 O O . GLN A 1 114 ? -12.775 -40.941 -13.534 1.00 55.37 114 GLN A O 1
ATOM 833 N N . VAL A 1 115 ? -11.489 -40.244 -11.844 1.00 50.15 115 VAL A N 1
ATOM 834 C CA . VAL A 1 115 ? -11.693 -41.453 -11.070 1.00 57.74 115 VAL A CA 1
ATOM 835 C C . VAL A 1 115 ? -12.032 -41.066 -9.641 1.00 51.69 115 VAL A C 1
ATOM 836 O O . VAL A 1 115 ? -11.278 -40.314 -9.027 1.00 49.62 115 VAL A O 1
ATOM 840 N N . ILE A 1 116 ? -13.100 -41.667 -9.107 1.00 45.11 116 ILE A N 1
ATOM 841 C CA . ILE A 1 116 ? -13.336 -41.594 -7.674 1.00 47.96 116 ILE A CA 1
ATOM 842 C C . ILE A 1 116 ? -13.430 -43.018 -7.168 1.00 43.01 116 ILE A C 1
ATOM 843 O O . ILE A 1 116 ? -13.872 -43.922 -7.890 1.00 49.67 116 ILE A O 1
ATOM 848 N N . LYS A 1 117 ? -12.998 -43.202 -5.921 1.00 42.97 117 LYS A N 1
ATOM 849 C CA . LYS A 1 117 ? -12.983 -44.521 -5.331 1.00 46.70 117 LYS A CA 1
ATOM 850 C C . LYS A 1 117 ? -13.369 -44.369 -3.864 1.00 41.72 117 LYS A C 1
ATOM 851 O O . LYS A 1 117 ? -12.976 -43.409 -3.238 1.00 46.01 117 LYS A O 1
ATOM 857 N N . ILE A 1 118 ? -14.102 -45.344 -3.341 1.00 45.21 118 ILE A N 1
ATOM 858 C CA . ILE A 1 118 ? -14.398 -45.408 -1.914 1.00 45.06 118 ILE A CA 1
ATOM 859 C C . ILE A 1 118 ? -14.736 -46.876 -1.600 1.00 46.48 118 ILE A C 1
ATOM 860 O O . ILE A 1 118 ? -15.309 -47.559 -2.448 1.00 47.09 118 ILE A O 1
ATOM 865 N N . GLY A 1 119 ? -14.305 -47.378 -0.417 1.00 43.27 119 GLY A N 1
ATOM 866 C CA . GLY A 1 119 ? -14.314 -48.795 -0.098 1.00 50.24 119 GLY A CA 1
ATOM 867 C C . GLY A 1 119 ? -13.964 -49.621 -1.327 1.00 47.83 119 GLY A C 1
ATOM 868 O O . GLY A 1 119 ? -12.931 -49.382 -1.938 1.00 47.32 119 GLY A O 1
ATOM 869 N N . GLY A 1 120 ? -14.895 -50.489 -1.750 1.00 50.83 120 GLY A N 1
ATOM 870 C CA . GLY A 1 120 ? -14.696 -51.353 -2.908 1.00 44.55 120 GLY A CA 1
ATOM 871 C C . GLY A 1 120 ? -15.211 -50.760 -4.217 1.00 50.10 120 GLY A C 1
ATOM 872 O O . GLY A 1 120 ? -15.088 -51.404 -5.251 1.00 48.77 120 GLY A O 1
ATOM 873 N N . ALA A 1 121 ? -15.830 -49.565 -4.179 1.00 43.10 121 ALA A N 1
ATOM 874 C CA . ALA A 1 121 ? -16.415 -48.996 -5.394 1.00 45.55 121 ALA A CA 1
ATOM 875 C C . ALA A 1 121 ? -15.383 -48.168 -6.144 1.00 48.55 121 ALA A C 1
ATOM 876 O O . ALA A 1 121 ? -14.575 -47.484 -5.510 1.00 45.61 121 ALA A O 1
ATOM 878 N N . GLN A 1 122 ? -15.491 -48.174 -7.485 1.00 49.00 122 GLN A N 1
ATOM 879 C CA . GLN A 1 122 ? -14.690 -47.305 -8.334 1.00 56.44 122 GLN A CA 1
ATOM 880 C C . GLN A 1 122 ? -15.572 -46.707 -9.424 1.00 59.40 122 GLN A C 1
ATOM 881 O O . GLN A 1 122 ? -16.263 -47.434 -10.132 1.00 53.95 122 GLN A O 1
ATOM 887 N N . PHE A 1 123 ? -15.520 -45.383 -9.580 1.00 48.60 123 PHE A N 1
ATOM 888 C CA . PHE A 1 123 ? -16.174 -44.811 -10.738 1.00 49.02 123 PHE A CA 1
ATOM 889 C C . PHE A 1 123 ? -15.162 -44.033 -11.574 1.00 42.75 123 PHE A C 1
ATOM 890 O O . PHE A 1 123 ? -14.343 -43.287 -11.050 1.00 48.69 123 PHE A O 1
ATOM 898 N N . GLU A 1 124 ? -15.245 -44.205 -12.897 1.00 47.81 124 GLU A N 1
ATOM 899 C CA . GLU A 1 124 ? -14.211 -43.768 -13.812 1.00 57.23 124 GLU A CA 1
ATOM 900 C C . GLU A 1 124 ? -14.897 -43.181 -15.036 1.00 65.81 124 GLU A C 1
ATOM 901 O O . GLU A 1 124 ? -15.738 -43.846 -15.624 1.00 61.69 124 GLU A O 1
ATOM 907 N N . GLN A 1 125 ? -14.576 -41.914 -15.354 1.00 60.18 125 GLN A N 1
ATOM 908 C CA . GLN A 1 125 ? -15.211 -41.204 -16.457 1.00 69.48 125 GLN A CA 1
ATOM 909 C C . GLN A 1 125 ? -14.570 -41.618 -17.777 1.00 73.12 125 GLN A C 1
ATOM 910 O O . GLN A 1 125 ? -13.429 -42.081 -17.803 1.00 67.97 125 GLN A O 1
ATOM 916 N N . ASN A 1 126 ? -15.317 -41.385 -18.866 1.00 92.10 126 ASN A N 1
ATOM 917 C CA . ASN A 1 126 ? -14.884 -41.542 -20.248 1.00 96.25 126 ASN A CA 1
ATOM 918 C C . ASN A 1 126 ? -14.120 -40.295 -20.703 1.00 89.80 126 ASN A C 1
ATOM 919 O O . ASN A 1 126 ? -14.734 -39.372 -21.235 1.00 102.99 126 ASN A O 1
ATOM 924 N N . TRP A 1 127 ? -12.798 -40.253 -20.462 1.00 88.07 127 TRP A N 1
ATOM 925 C CA . TRP A 1 127 ? -11.920 -39.239 -21.029 1.00 85.54 127 TRP A CA 1
ATOM 926 C C . TRP A 1 127 ? -10.850 -39.937 -21.884 1.00 87.09 127 TRP A C 1
ATOM 927 O O . TRP A 1 127 ? -10.818 -39.679 -23.104 1.00 83.21 127 TRP A O 1
ATOM 938 N N . PHE B 1 3 ? -14.845 -13.534 11.677 1.00 86.71 3 PHE B N 1
ATOM 939 C CA . PHE B 1 3 ? -15.086 -12.854 12.967 1.00 92.58 3 PHE B CA 1
ATOM 940 C C . PHE B 1 3 ? -15.349 -11.369 12.730 1.00 92.73 3 PHE B C 1
ATOM 941 O O . PHE B 1 3 ? -16.345 -10.845 13.222 1.00 110.81 3 PHE B O 1
ATOM 949 N N . ARG B 1 4 ? -14.445 -10.703 12.004 1.00 87.46 4 ARG B N 1
ATOM 950 C CA . ARG B 1 4 ? -14.606 -9.300 11.647 1.00 81.39 4 ARG B CA 1
ATOM 951 C C . ARG B 1 4 ? -14.055 -9.070 10.242 1.00 73.42 4 ARG B C 1
ATOM 952 O O . ARG B 1 4 ? -12.975 -9.557 9.898 1.00 72.35 4 ARG B O 1
ATOM 960 N N . ALA B 1 5 ? -14.811 -8.321 9.432 1.00 55.59 5 ALA B N 1
ATOM 961 C CA . ALA B 1 5 ? -14.380 -7.977 8.090 1.00 56.42 5 ALA B CA 1
ATOM 962 C C . ALA B 1 5 ? -14.585 -6.487 7.829 1.00 50.91 5 ALA B C 1
ATOM 963 O O . ALA B 1 5 ? -15.656 -5.952 8.098 1.00 54.03 5 ALA B O 1
ATOM 965 N N . THR B 1 6 ? -13.544 -5.846 7.286 1.00 50.59 6 THR B N 1
ATOM 966 C CA . THR B 1 6 ? -13.503 -4.403 7.094 1.00 53.97 6 THR B CA 1
ATOM 967 C C . THR B 1 6 ? -13.225 -4.135 5.617 1.00 43.97 6 THR B C 1
ATOM 968 O O . THR B 1 6 ? -12.179 -4.525 5.093 1.00 45.09 6 THR B O 1
ATOM 972 N N . LEU B 1 7 ? -14.195 -3.503 4.949 1.00 47.23 7 LEU B N 1
ATOM 973 C CA . LEU B 1 7 ? -14.028 -3.078 3.573 1.00 44.12 7 LEU B CA 1
ATOM 974 C C . LEU B 1 7 ? -13.438 -1.656 3.568 1.00 45.81 7 LEU B C 1
ATOM 975 O O . LEU B 1 7 ? -13.913 -0.772 4.262 1.00 56.30 7 LEU B O 1
ATOM 980 N N . SER B 1 8 ? -12.359 -1.475 2.815 1.00 47.53 8 SER B N 1
ATOM 981 C CA . SER B 1 8 ? -11.810 -0.176 2.479 1.00 50.23 8 SER B CA 1
ATOM 982 C C . SER B 1 8 ? -12.133 0.112 1.025 1.00 49.21 8 SER B C 1
ATOM 983 O O . SER B 1 8 ? -11.711 -0.630 0.141 1.00 45.74 8 SER B O 1
ATOM 986 N N . PHE B 1 9 ? -12.949 1.157 0.845 1.00 46.76 9 PHE B N 1
ATOM 987 C CA . PHE B 1 9 ? -13.510 1.546 -0.427 1.00 49.39 9 PHE B CA 1
ATOM 988 C C . PHE B 1 9 ? -13.802 3.059 -0.445 1.00 52.44 9 PHE B C 1
ATOM 989 O O . PHE B 1 9 ? -14.420 3.590 0.470 1.00 52.52 9 PHE B O 1
ATOM 997 N N . ALA B 1 10 ? -13.421 3.745 -1.526 1.00 53.70 10 ALA B N 1
ATOM 998 C CA . ALA B 1 10 ? -13.730 5.163 -1.720 1.00 60.04 10 ALA B CA 1
ATOM 999 C C . ALA B 1 10 ? -13.174 6.023 -0.581 1.00 59.80 10 ALA B C 1
ATOM 1000 O O . ALA B 1 10 ? -13.790 7.010 -0.200 1.00 61.41 10 ALA B O 1
ATOM 1002 N N . GLY B 1 11 ? -12.014 5.652 -0.034 1.00 64.22 11 GLY B N 1
ATOM 1003 C CA . GLY B 1 11 ? -11.393 6.400 1.048 1.00 66.82 11 GLY B CA 1
ATOM 1004 C C . GLY B 1 11 ? -12.114 6.273 2.393 1.00 65.40 11 GLY B C 1
ATOM 1005 O O . GLY B 1 11 ? -11.753 6.972 3.330 1.00 81.00 11 GLY B O 1
ATOM 1006 N N . LYS B 1 12 ? -13.099 5.368 2.497 1.00 57.05 12 LYS B N 1
ATOM 1007 C CA . LYS B 1 12 ? -13.811 5.098 3.742 1.00 59.40 12 LYS B CA 1
ATOM 1008 C C . LYS B 1 12 ? -13.725 3.614 4.115 1.00 56.75 12 LYS B C 1
ATOM 1009 O O . LYS B 1 12 ? -13.354 2.775 3.294 1.00 50.35 12 LYS B O 1
ATOM 1015 N N . GLU B 1 13 ? -14.109 3.316 5.364 1.00 62.24 13 GLU B N 1
ATOM 1016 C CA . GLU B 1 13 ? -14.198 1.958 5.872 1.00 61.05 13 GLU B CA 1
ATOM 1017 C C . GLU B 1 13 ? -15.645 1.646 6.239 1.00 60.48 13 GLU B C 1
ATOM 1018 O O . GLU B 1 13 ? -16.396 2.513 6.677 1.00 55.35 13 GLU B O 1
ATOM 1024 N N . PHE B 1 14 ? -16.024 0.382 6.034 1.00 63.47 14 PHE B N 1
ATOM 1025 C CA . PHE B 1 14 ? -17.374 -0.099 6.267 1.00 53.93 14 PHE B CA 1
ATOM 1026 C C . PHE B 1 14 ? -17.274 -1.453 6.962 1.00 64.62 14 PHE B C 1
ATOM 1027 O O . PHE B 1 14 ? -16.425 -2.290 6.640 1.00 56.52 14 PHE B O 1
ATOM 1035 N N . ASP B 1 15 ? -18.165 -1.677 7.917 1.00 59.12 15 ASP B N 1
ATOM 1036 C CA . ASP B 1 15 ? -18.135 -2.956 8.595 1.00 63.08 15 ASP B CA 1
ATOM 1037 C C . ASP B 1 15 ? -18.881 -3.978 7.731 1.00 55.38 15 ASP B C 1
ATOM 1038 O O . ASP B 1 15 ? -19.995 -3.741 7.271 1.00 56.17 15 ASP B O 1
ATOM 1043 N N . VAL B 1 16 ? -18.254 -5.129 7.492 1.00 56.30 16 VAL B N 1
ATOM 1044 C CA . VAL B 1 16 ? -18.880 -6.064 6.581 1.00 58.80 16 VAL B CA 1
ATOM 1045 C C . VAL B 1 16 ? -19.771 -7.007 7.376 1.00 51.65 16 VAL B C 1
ATOM 1046 O O . VAL B 1 16 ? -19.261 -7.737 8.213 1.00 53.84 16 VAL B O 1
ATOM 1050 N N . LEU B 1 17 ? -21.080 -7.027 7.075 1.00 46.86 17 LEU B N 1
ATOM 1051 C CA . LEU B 1 17 ? -21.925 -8.029 7.694 1.00 46.33 17 LEU B CA 1
ATOM 1052 C C . LEU B 1 17 ? -21.684 -9.372 7.016 1.00 50.61 17 LEU B C 1
ATOM 1053 O O . LEU B 1 17 ? -21.607 -10.382 7.700 1.00 43.24 17 LEU B O 1
ATOM 1058 N N . ASP B 1 18 ? -21.626 -9.391 5.672 1.00 45.86 18 ASP B N 1
ATOM 1059 C CA . ASP B 1 18 ? -21.347 -10.645 5.000 1.00 46.89 18 ASP B CA 1
ATOM 1060 C C . ASP B 1 18 ? -20.761 -10.356 3.623 1.00 50.52 18 ASP B C 1
ATOM 1061 O O . ASP B 1 18 ? -21.043 -9.313 3.046 1.00 48.76 18 ASP B O 1
ATOM 1066 N N . CYS B 1 19 ? -19.881 -11.256 3.166 1.00 39.88 19 CYS B N 1
ATOM 1067 C CA . CYS B 1 19 ? -19.166 -11.121 1.907 1.00 45.50 19 CYS B CA 1
ATOM 1068 C C . CYS B 1 19 ? -19.045 -12.504 1.275 1.00 51.22 19 CYS B C 1
ATOM 1069 O O . CYS B 1 19 ? -18.708 -13.455 1.986 1.00 47.10 19 CYS B O 1
ATOM 1072 N N . THR B 1 20 ? -19.240 -12.598 -0.053 1.00 42.26 20 THR B N 1
ATOM 1073 C CA . THR B 1 20 ? -18.988 -13.832 -0.768 1.00 43.08 20 THR B CA 1
ATOM 1074 C C . THR B 1 20 ? -18.412 -13.490 -2.139 1.00 47.91 20 THR B C 1
ATOM 1075 O O . THR B 1 20 ? -18.731 -12.473 -2.725 1.00 41.02 20 THR B O 1
ATOM 1079 N N . TYR B 1 21 ? -17.531 -14.351 -2.623 1.00 38.68 21 TYR B N 1
ATOM 1080 C CA . TYR B 1 21 ? -16.979 -14.279 -3.963 1.00 48.72 21 TYR B CA 1
ATOM 1081 C C . TYR B 1 21 ? -16.928 -15.713 -4.423 1.00 46.89 21 TYR B C 1
ATOM 1082 O O . TYR B 1 21 ? -16.872 -16.618 -3.605 1.00 48.69 21 TYR B O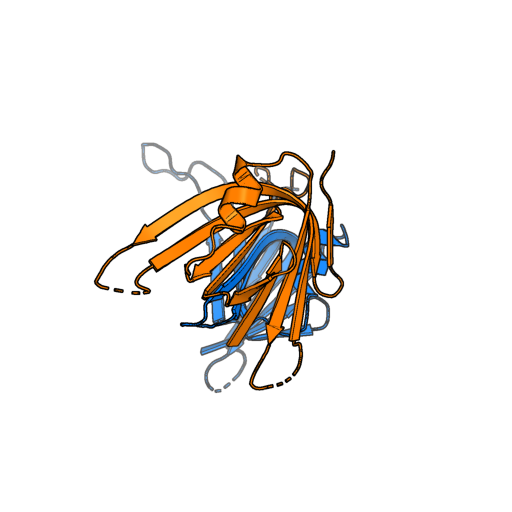 1
ATOM 1091 N N . SER B 1 22 ? -17.069 -15.904 -5.720 1.00 48.07 22 SER B N 1
ATOM 1092 C CA . SER B 1 22 ? -17.120 -17.245 -6.231 1.00 48.60 22 SER B CA 1
ATOM 1093 C C . SER B 1 22 ? -16.526 -17.212 -7.634 1.00 52.10 22 SER B C 1
ATOM 1094 O O . SER B 1 22 ? -16.408 -16.136 -8.223 1.00 51.39 22 SER B O 1
ATOM 1097 N N . LEU B 1 23 ? -16.109 -18.391 -8.105 1.00 48.72 23 LEU B N 1
ATOM 1098 C CA . LEU B 1 23 ? -15.521 -18.637 -9.416 1.00 42.50 23 LEU B CA 1
ATOM 1099 C C . LEU B 1 23 ? -15.980 -20.027 -9.824 1.00 47.67 23 LEU B C 1
ATOM 1100 O O . LEU B 1 23 ? -16.287 -20.847 -8.947 1.00 45.69 23 LEU B O 1
ATOM 1105 N N . LYS B 1 24 ? -16.020 -20.277 -11.137 1.00 45.06 24 LYS B N 1
ATOM 1106 C CA . LYS B 1 24 ? -16.418 -21.562 -11.668 1.00 54.82 24 LYS B CA 1
ATOM 1107 C C . LYS B 1 24 ? -15.858 -21.793 -13.079 1.00 58.07 24 LYS B C 1
ATOM 1108 O O . LYS B 1 24 ? -15.375 -20.868 -13.730 1.00 64.89 24 LYS B O 1
ATOM 1114 N N . ARG B 1 25 ? -15.843 -23.072 -13.485 1.00 54.26 25 ARG B N 1
ATOM 1115 C CA . ARG B 1 25 ? -15.518 -23.507 -14.834 1.00 60.01 25 ARG B CA 1
ATOM 1116 C C . ARG B 1 25 ? -16.555 -24.521 -15.294 1.00 58.65 25 ARG B C 1
ATOM 1117 O O . ARG B 1 25 ? -16.954 -25.366 -14.509 1.00 64.31 25 ARG B O 1
ATOM 1125 N N . ASP B 1 26 ? -16.901 -24.512 -16.552 1.00 67.50 26 ASP B N 1
ATOM 1126 C CA . ASP B 1 26 ? -17.842 -25.474 -17.045 1.00 70.72 26 ASP B CA 1
ATOM 1127 C C . ASP B 1 26 ? -17.193 -26.814 -17.258 1.00 74.00 26 ASP B C 1
ATOM 1128 O O . ASP B 1 26 ? -16.001 -26.957 -17.311 1.00 62.64 26 ASP B O 1
ATOM 1133 N N . VAL B 1 27 ? -18.036 -27.806 -17.368 1.00 72.97 27 VAL B N 1
ATOM 1134 C CA . VAL B 1 27 ? -17.609 -29.162 -17.614 1.00 90.82 27 VAL B CA 1
ATOM 1135 C C . VAL B 1 27 ? -18.376 -29.717 -18.783 1.00 86.70 27 VAL B C 1
ATOM 1136 O O . VAL B 1 27 ? -19.350 -29.154 -19.197 1.00 96.37 27 VAL B O 1
ATOM 1138 N N . ASP B 1 28 ? -17.930 -30.814 -19.348 1.00 91.26 28 ASP B N 1
ATOM 1139 C CA . ASP B 1 28 ? -18.704 -31.393 -20.425 1.00 88.23 28 ASP B CA 1
ATOM 1140 C C . ASP B 1 28 ? -19.393 -32.623 -19.859 1.00 87.84 28 ASP B C 1
ATOM 1141 O O . ASP B 1 28 ? -19.728 -32.640 -18.689 1.00 73.46 28 ASP B O 1
ATOM 1146 N N . SER B 1 29 ? -19.591 -33.646 -20.668 1.00 85.47 29 SER B N 1
ATOM 1147 C CA . SER B 1 29 ? -20.284 -34.855 -20.233 1.00 91.17 29 SER B CA 1
ATOM 1148 C C . SER B 1 29 ? -19.431 -35.681 -19.254 1.00 91.35 29 SER B C 1
ATOM 1149 O O . SER B 1 29 ? -18.189 -35.757 -19.441 1.00 79.83 29 SER B O 1
ATOM 1152 N N . ARG B 1 32 ? -15.453 -33.496 -17.565 1.00 66.67 32 ARG B N 1
ATOM 1153 C CA . ARG B 1 32 ? -14.136 -32.914 -17.964 1.00 79.43 32 ARG B CA 1
ATOM 1154 C C . ARG B 1 32 ? -14.267 -31.393 -18.084 1.00 71.79 32 ARG B C 1
ATOM 1155 O O . ARG B 1 32 ? -15.223 -30.899 -18.685 1.00 70.80 32 ARG B O 1
ATOM 1157 N N . PRO B 1 33 ? -13.384 -30.600 -17.428 1.00 78.29 33 PRO B N 1
ATOM 1158 C CA . PRO B 1 33 ? -13.469 -29.136 -17.486 1.00 78.76 33 PRO B CA 1
ATOM 1159 C C . PRO B 1 33 ? -13.382 -28.668 -18.933 1.00 82.71 33 PRO B C 1
ATOM 1160 O O . PRO B 1 33 ? -12.576 -29.186 -19.705 1.00 76.29 33 PRO B O 1
ATOM 1164 N N . SER B 1 34 ? -14.242 -27.707 -19.288 1.00 83.30 34 SER B N 1
ATOM 1165 C CA . SER B 1 34 ? -14.508 -27.406 -20.682 1.00 88.04 34 SER B CA 1
ATOM 1166 C C . SER B 1 34 ? -14.570 -25.895 -20.915 1.00 90.89 34 SER B C 1
ATOM 1167 O O . SER B 1 34 ? -15.280 -25.435 -21.813 1.00 84.38 34 SER B O 1
ATOM 1170 N N . SER B 1 35 ? -13.824 -25.130 -20.103 1.00 88.53 35 SER B N 1
ATOM 1171 C CA . SER B 1 35 ? -13.909 -23.675 -20.123 1.00 84.55 35 SER B CA 1
ATOM 1172 C C . SER B 1 35 ? -12.798 -23.074 -19.276 1.00 78.98 35 SER B C 1
ATOM 1173 O O . SER B 1 35 ? -12.224 -23.757 -18.438 1.00 92.05 35 SER B O 1
ATOM 1176 N N . ASN B 1 36 ? -12.504 -21.794 -19.504 1.00 75.76 36 ASN B N 1
ATOM 1177 C CA . ASN B 1 36 ? -11.634 -21.074 -18.589 1.00 78.93 36 ASN B CA 1
ATOM 1178 C C . ASN B 1 36 ? -12.454 -20.691 -17.360 1.00 71.84 36 ASN B C 1
ATOM 1179 O O . ASN B 1 36 ? -13.648 -20.958 -17.322 1.00 92.22 36 ASN B O 1
ATOM 1184 N N . ILE B 1 37 ? -11.824 -20.061 -16.364 1.00 70.52 37 ILE B N 1
ATOM 1185 C CA . ILE B 1 37 ? -12.508 -19.721 -15.122 1.00 58.05 37 ILE B CA 1
ATOM 1186 C C . ILE B 1 37 ? -13.266 -18.408 -15.285 1.00 54.07 37 ILE B C 1
ATOM 1187 O O . ILE B 1 37 ? -12.741 -17.426 -15.772 1.00 56.38 37 ILE B O 1
ATOM 1192 N N . TYR B 1 38 ? -14.515 -18.361 -14.840 1.00 59.19 38 TYR B N 1
ATOM 1193 C CA . TYR B 1 38 ? -15.228 -17.100 -14.941 1.00 59.22 38 TYR B CA 1
ATOM 1194 C C . TYR B 1 38 ? -15.924 -16.815 -13.609 1.00 52.93 38 TYR B C 1
ATOM 1195 O O . TYR B 1 38 ? -15.962 -17.667 -12.724 1.00 49.90 38 TYR B O 1
ATOM 1204 N N . GLY B 1 39 ? -16.500 -15.613 -13.498 1.00 54.22 39 GLY B N 1
ATOM 1205 C CA . GLY B 1 39 ? -17.131 -15.109 -12.283 1.00 56.30 39 GLY B CA 1
ATOM 1206 C C . GLY B 1 39 ? -16.157 -14.180 -11.560 1.00 57.36 39 GLY B C 1
ATOM 1207 O O . GLY B 1 39 ? -15.541 -13.331 -12.191 1.00 56.92 39 GLY B O 1
ATOM 1208 N N . GLY B 1 40 ? -15.961 -14.375 -10.252 1.00 58.69 40 GLY B N 1
ATOM 1209 C CA . GLY B 1 40 ? -15.072 -13.485 -9.512 1.00 52.01 40 GLY B CA 1
ATOM 1210 C C . GLY B 1 40 ? -15.745 -12.166 -9.128 1.00 57.77 40 GLY B C 1
ATOM 1211 O O . GLY B 1 40 ? -15.070 -11.220 -8.735 1.00 50.94 40 GLY B O 1
ATOM 1212 N N . GLN B 1 41 ? -17.080 -12.119 -9.249 1.00 47.18 41 GLN B N 1
ATOM 1213 C CA . GLN B 1 41 ? -17.884 -11.031 -8.722 1.00 50.99 41 GLN B CA 1
ATOM 1214 C C . GLN B 1 41 ? -17.791 -11.137 -7.202 1.00 45.83 41 GLN B C 1
ATOM 1215 O O . GLN B 1 41 ? -17.704 -12.238 -6.666 1.00 44.44 41 GLN B O 1
ATOM 1221 N N . ILE B 1 42 ? -17.746 -10.001 -6.518 1.00 41.11 42 ILE B N 1
ATOM 1222 C CA . ILE B 1 42 ? -17.713 -9.980 -5.068 1.00 39.29 42 ILE B CA 1
ATOM 1223 C C . ILE B 1 42 ? -19.046 -9.429 -4.558 1.00 49.02 42 ILE B C 1
ATOM 1224 O O . ILE B 1 42 ? -19.469 -8.379 -5.015 1.00 43.19 42 ILE B O 1
ATOM 1229 N N . ARG B 1 43 ? -19.678 -10.084 -3.568 1.00 40.17 43 ARG B N 1
ATOM 1230 C CA . ARG B 1 43 ? -20.974 -9.603 -3.153 1.00 39.22 43 ARG B CA 1
ATOM 1231 C C . ARG B 1 43 ? -20.824 -9.102 -1.732 1.00 45.52 43 ARG B C 1
ATOM 1232 O O . ARG B 1 43 ? -20.375 -9.853 -0.882 1.00 46.78 43 ARG B O 1
ATOM 1240 N N . LEU B 1 44 ? -21.148 -7.835 -1.480 1.00 39.54 44 LEU B N 1
ATOM 1241 C CA . LEU B 1 44 ? -20.836 -7.291 -0.176 1.00 36.46 44 LEU B CA 1
ATOM 1242 C C . LEU B 1 44 ? -22.121 -6.836 0.500 1.00 44.36 44 LEU B C 1
ATOM 1243 O O . LEU B 1 44 ? -23.014 -6.365 -0.172 1.00 44.88 44 LEU B O 1
ATOM 1248 N N . HIS B 1 45 ? -22.177 -6.949 1.836 1.00 46.72 45 HIS B N 1
ATOM 1249 C CA . HIS B 1 45 ? -23.349 -6.591 2.626 1.00 45.60 45 HIS B CA 1
ATOM 1250 C C . HIS B 1 45 ? -22.829 -5.819 3.834 1.00 42.75 45 HIS B C 1
ATOM 1251 O O . HIS B 1 45 ? -21.971 -6.328 4.540 1.00 47.97 45 HIS B O 1
ATOM 1258 N N . VAL B 1 46 ? -23.234 -4.540 3.939 1.00 43.33 46 VAL B N 1
ATOM 1259 C CA . VAL B 1 46 ? -22.708 -3.561 4.883 1.00 47.51 46 VAL B CA 1
ATOM 1260 C C . VAL B 1 46 ? -23.856 -2.764 5.488 1.00 44.07 46 VAL B C 1
ATOM 1261 O O . VAL B 1 46 ? -24.944 -2.712 4.903 1.00 41.58 46 VAL B O 1
ATOM 1265 N N . GLU B 1 47 ? -23.608 -2.148 6.656 1.00 41.69 47 GLU B N 1
ATOM 1266 C CA . GLU B 1 47 ? -24.651 -1.347 7.275 1.00 52.60 47 GLU B CA 1
ATOM 1267 C C . GLU B 1 47 ? -24.770 -0.020 6.542 1.00 48.83 47 GLU B C 1
ATOM 1268 O O . GLU B 1 47 ? -23.770 0.521 6.075 1.00 54.50 47 GLU B O 1
ATOM 1274 N N . SER B 1 48 ? -25.997 0.512 6.513 1.00 44.22 48 SER B N 1
ATOM 1275 C CA . SER B 1 48 ? -26.271 1.857 6.023 1.00 54.43 48 SER B CA 1
ATOM 1276 C C . SER B 1 48 ? -25.990 2.887 7.113 1.00 58.78 48 SER B C 1
ATOM 1277 O O . SER B 1 48 ? -26.285 2.656 8.284 1.00 57.72 48 SER B O 1
ATOM 1280 N N . THR B 1 49 ? -25.435 4.039 6.733 1.00 65.48 49 THR B N 1
ATOM 1281 C CA . THR B 1 49 ? -25.412 5.190 7.632 1.00 66.36 49 THR B CA 1
ATOM 1282 C C . THR B 1 49 ? -25.967 6.402 6.887 1.00 65.68 49 THR B C 1
ATOM 1283 O O . THR B 1 49 ? -26.661 6.245 5.887 1.00 74.58 49 THR B O 1
ATOM 1287 N N . ASP B 1 50 ? -25.602 7.607 7.338 1.00 71.83 50 ASP B N 1
ATOM 1288 C CA . ASP B 1 50 ? -25.914 8.837 6.625 1.00 79.78 50 ASP B CA 1
ATOM 1289 C C . ASP B 1 50 ? -25.187 8.881 5.275 1.00 72.26 50 ASP B C 1
ATOM 1290 O O . ASP B 1 50 ? -25.532 9.671 4.400 1.00 73.13 50 ASP B O 1
ATOM 1295 N N . ASP B 1 51 ? -24.197 8.001 5.113 1.00 71.70 51 ASP B N 1
ATOM 1296 C CA . ASP B 1 51 ? -23.326 7.933 3.954 1.00 63.15 51 ASP B CA 1
ATOM 1297 C C . ASP B 1 51 ? -24.074 7.432 2.710 1.00 56.26 51 ASP B C 1
ATOM 1298 O O . ASP B 1 51 ? -24.920 6.540 2.802 1.00 55.78 51 ASP B O 1
ATOM 1303 N N . THR B 1 52 ? -23.749 8.018 1.539 1.00 50.03 52 THR B N 1
ATOM 1304 C CA . THR B 1 52 ? -24.236 7.580 0.231 1.00 45.28 52 THR B CA 1
ATOM 1305 C C . THR B 1 52 ? -23.072 7.332 -0.704 1.00 36.76 52 THR B C 1
ATOM 1306 O O . THR B 1 52 ? -23.242 7.269 -1.939 1.00 43.89 52 THR B O 1
ATOM 1310 N N . SER B 1 53 ? -21.883 7.087 -0.124 1.00 43.08 53 SER B N 1
ATOM 1311 C CA . SER B 1 53 ? -20.675 6.912 -0.932 1.00 49.54 53 SER B CA 1
ATOM 1312 C C . SER B 1 53 ? -20.761 5.734 -1.910 1.00 52.98 53 SER B C 1
ATOM 1313 O O . SER B 1 53 ? -20.333 5.825 -3.078 1.00 43.18 53 SER B O 1
ATOM 1316 N N . ILE B 1 54 ? -21.276 4.597 -1.425 1.00 48.59 54 ILE B N 1
ATOM 1317 C CA . ILE B 1 54 ? -21.300 3.430 -2.301 1.00 43.62 54 ILE B CA 1
ATOM 1318 C C . ILE B 1 54 ? -22.159 3.740 -3.519 1.00 38.98 54 ILE B C 1
ATOM 1319 O O . ILE B 1 54 ? -21.727 3.582 -4.661 1.00 46.94 54 ILE B O 1
ATOM 1324 N N . LEU B 1 55 ? -23.399 4.207 -3.268 1.00 49.15 55 LEU B N 1
ATOM 1325 C CA . LEU B 1 55 ? -24.266 4.508 -4.388 1.00 45.94 55 LEU B CA 1
ATOM 1326 C C . LEU B 1 55 ? -23.656 5.597 -5.284 1.00 45.85 55 LEU B C 1
ATOM 1327 O O . LEU B 1 55 ? -23.745 5.535 -6.534 1.00 39.49 55 LEU B O 1
ATOM 1332 N N . GLU B 1 56 ? -23.078 6.635 -4.665 1.00 44.90 56 GLU B N 1
ATOM 1333 C CA . GLU B 1 56 ? -22.528 7.690 -5.514 1.00 49.01 56 GLU B CA 1
ATOM 1334 C C . GLU B 1 56 ? -21.491 7.069 -6.430 1.00 54.76 56 GLU B C 1
ATOM 1335 O O . GLU B 1 56 ? -21.378 7.419 -7.608 1.00 49.84 56 GLU B O 1
ATOM 1341 N N . ASN B 1 57 ? -20.760 6.100 -5.870 1.00 48.87 57 ASN B N 1
ATOM 1342 C CA . ASN B 1 57 ? -19.703 5.508 -6.653 1.00 52.62 57 ASN B CA 1
ATOM 1343 C C . ASN B 1 57 ? -20.282 4.745 -7.836 1.00 50.32 57 ASN B C 1
ATOM 1344 O O . ASN B 1 57 ? -19.651 4.648 -8.886 1.00 56.79 57 ASN B O 1
ATOM 1349 N N . MET B 1 58 ? -21.489 4.189 -7.671 1.00 48.02 58 MET B N 1
ATOM 1350 C CA . MET B 1 58 ? -22.127 3.557 -8.811 1.00 43.56 58 MET B CA 1
ATOM 1351 C C . MET B 1 58 ? -22.727 4.608 -9.753 1.00 53.17 58 MET B C 1
ATOM 1352 O O . MET B 1 58 ? -22.605 4.491 -10.970 1.00 50.25 58 MET B O 1
ATOM 1357 N N . THR B 1 59 ? -23.509 5.553 -9.218 1.00 51.65 59 THR B N 1
ATOM 1358 C CA . THR B 1 59 ? -24.317 6.383 -10.108 1.00 55.19 59 THR B CA 1
ATOM 1359 C C . THR B 1 59 ? -23.533 7.588 -10.643 1.00 67.18 59 THR B C 1
ATOM 1360 O O . THR B 1 59 ? -23.714 7.988 -11.802 1.00 59.95 59 THR B O 1
ATOM 1364 N N . ASN B 1 60 ? -22.687 8.183 -9.789 1.00 60.04 60 ASN B N 1
ATOM 1365 C CA . ASN B 1 60 ? -22.233 9.550 -10.022 1.00 67.07 60 ASN B CA 1
ATOM 1366 C C . ASN B 1 60 ? -20.907 9.589 -10.774 1.00 71.31 60 ASN B C 1
ATOM 1367 O O . ASN B 1 60 ? -20.538 10.650 -11.266 1.00 84.09 60 ASN B O 1
ATOM 1372 N N . GLN B 1 61 ? -20.202 8.456 -10.878 1.00 78.33 61 GLN B N 1
ATOM 1373 C CA . GLN B 1 61 ? -18.982 8.448 -11.676 1.00 78.30 61 GLN B CA 1
ATOM 1374 C C . GLN B 1 61 ? -18.894 7.193 -12.549 1.00 80.20 61 GLN B C 1
ATOM 1375 O O . GLN B 1 61 ? -19.780 6.342 -12.509 1.00 74.20 61 GLN B O 1
ATOM 1381 N N . PHE B 1 62 ? -17.821 7.108 -13.349 1.00 86.33 62 PHE B N 1
ATOM 1382 C CA . PHE B 1 62 ? -17.739 6.125 -14.420 1.00 85.12 62 PHE B CA 1
ATOM 1383 C C . PHE B 1 62 ? -16.362 5.453 -14.471 1.00 73.72 62 PHE B C 1
ATOM 1384 O O . PHE B 1 62 ? -16.144 4.599 -15.326 1.00 70.38 62 PHE B O 1
ATOM 1392 N N . LYS B 1 63 ? -15.452 5.845 -13.557 1.00 63.33 63 LYS B N 1
ATOM 1393 C CA . LYS B 1 63 ? -14.062 5.408 -13.535 1.00 65.92 63 LYS B CA 1
ATOM 1394 C C . LYS B 1 63 ? -13.927 4.124 -12.713 1.00 65.21 63 LYS B C 1
ATOM 1395 O O . LYS B 1 63 ? -14.497 4.022 -11.626 1.00 61.34 63 LYS B O 1
ATOM 1401 N N . PRO B 1 64 ? -13.096 3.146 -13.146 1.00 64.40 64 PRO B N 1
ATOM 1402 C CA . PRO B 1 64 ? -12.933 1.886 -12.408 1.00 50.22 64 PRO B CA 1
ATOM 1403 C C . PRO B 1 64 ? -12.344 2.203 -11.034 1.00 58.95 64 PRO B C 1
ATOM 1404 O O . PRO B 1 64 ? -11.783 3.286 -10.842 1.00 56.91 64 PRO B O 1
ATOM 1408 N N . HIS B 1 65 ? -12.514 1.295 -10.058 1.00 50.75 65 HIS B N 1
ATOM 1409 C CA . HIS B 1 65 ? -11.913 1.509 -8.743 1.00 49.81 65 HIS B CA 1
ATOM 1410 C C . HIS B 1 65 ? -11.299 0.226 -8.181 1.00 49.27 65 HIS B C 1
ATOM 1411 O O . HIS B 1 65 ? -11.415 -0.851 -8.768 1.00 55.56 65 HIS B O 1
ATOM 1418 N N . SER B 1 66 ? -10.659 0.385 -7.017 1.00 53.21 66 SER B N 1
ATOM 1419 C CA . SER B 1 66 ? -10.049 -0.697 -6.267 1.00 56.83 66 SER B CA 1
ATOM 1420 C C . SER B 1 66 ? -10.754 -0.786 -4.926 1.00 56.26 66 SER B C 1
ATOM 1421 O O . SER B 1 66 ? -11.345 0.184 -4.452 1.00 50.30 66 SER B O 1
ATOM 1424 N N . GLY B 1 67 ? -10.649 -1.950 -4.296 1.00 49.66 67 GLY B N 1
ATOM 1425 C CA . GLY B 1 67 ? -11.094 -2.030 -2.924 1.00 48.71 67 GLY B CA 1
ATOM 1426 C C . GLY B 1 67 ? -10.377 -3.155 -2.199 1.00 44.72 67 GLY B C 1
ATOM 1427 O O . GLY B 1 67 ? -9.671 -3.951 -2.799 1.00 54.71 67 GLY B O 1
ATOM 1428 N N . SER B 1 68 ? -10.643 -3.229 -0.904 1.00 48.13 68 SER B N 1
ATOM 1429 C CA . SER B 1 68 ? -9.854 -4.040 -0.019 1.00 52.11 68 SER B CA 1
ATOM 1430 C C . SER B 1 68 ? -10.782 -4.590 1.054 1.00 47.11 68 SER B C 1
ATOM 1431 O O . SER B 1 68 ? -11.443 -3.808 1.725 1.00 47.23 68 SER B O 1
ATOM 1434 N N . ILE B 1 69 ? -10.836 -5.931 1.230 1.00 50.21 69 ILE B N 1
ATOM 1435 C CA . ILE B 1 69 ? -11.516 -6.432 2.418 1.00 42.54 69 ILE B CA 1
ATOM 1436 C C . ILE B 1 69 ? -10.502 -7.143 3.307 1.00 43.78 69 ILE B C 1
ATOM 1437 O O . ILE B 1 69 ? -9.813 -8.042 2.836 1.00 52.50 69 ILE B O 1
ATOM 1442 N N . VAL B 1 70 ? -10.459 -6.763 4.588 1.00 51.29 70 VAL B N 1
ATOM 1443 C CA . VAL B 1 70 ? -9.554 -7.360 5.559 1.00 54.69 70 VAL B CA 1
ATOM 1444 C C . VAL B 1 70 ? -10.360 -8.221 6.521 1.00 50.90 70 VAL B C 1
ATOM 1445 O O . VAL B 1 70 ? -11.270 -7.724 7.176 1.00 48.84 70 VAL B O 1
ATOM 1449 N N . PHE B 1 71 ? -10.001 -9.508 6.598 1.00 52.13 71 PHE B N 1
ATOM 1450 C CA . PHE B 1 71 ? -10.659 -10.438 7.512 1.00 54.69 71 PHE B CA 1
ATOM 1451 C C . PHE B 1 71 ? -9.796 -10.660 8.754 1.00 54.41 71 PHE B C 1
ATOM 1452 O O . PHE B 1 71 ? -8.579 -10.851 8.640 1.00 47.56 71 PHE B O 1
ATOM 1460 N N . LYS B 1 72 ? -10.434 -10.617 9.929 1.00 62.31 72 LYS B N 1
ATOM 1461 C CA . LYS B 1 72 ? -9.724 -10.654 11.204 1.00 70.66 72 LYS B CA 1
ATOM 1462 C C . LYS B 1 72 ? -10.304 -11.754 12.100 1.00 79.83 72 LYS B C 1
ATOM 1463 O O . LYS B 1 72 ? -11.391 -12.271 11.839 1.00 72.19 72 LYS B O 1
ATOM 1469 N N . LYS B 1 73 ? -9.555 -12.124 13.149 1.00 88.71 73 LYS B N 1
ATOM 1470 C CA . LYS B 1 73 ? -9.994 -13.086 14.152 1.00 91.28 73 LYS B CA 1
ATOM 1471 C C . LYS B 1 73 ? -9.560 -12.603 15.534 1.00 98.17 73 LYS B C 1
ATOM 1472 O O . LYS B 1 73 ? -8.363 -12.455 15.791 1.00 105.68 73 LYS B O 1
ATOM 1474 N N . GLY B 1 74 ? -10.549 -12.330 16.399 1.00 104.79 74 GLY B N 1
ATOM 1475 C CA . GLY B 1 74 ? -10.320 -12.046 17.808 1.00 103.06 74 GLY B CA 1
ATOM 1476 C C . GLY B 1 74 ? -9.734 -10.657 18.071 1.00 110.62 74 GLY B C 1
ATOM 1477 O O . GLY B 1 74 ? -10.243 -9.930 18.922 1.00 103.00 74 GLY B O 1
ATOM 1478 N N . ASP B 1 75 ? -8.647 -10.311 17.362 1.00 120.39 75 ASP B N 1
ATOM 1479 C CA . ASP B 1 75 ? -7.834 -9.143 17.675 1.00 118.46 75 ASP B CA 1
ATOM 1480 C C . ASP B 1 75 ? -7.549 -8.343 16.398 1.00 111.25 75 ASP B C 1
ATOM 1481 O O . ASP B 1 75 ? -6.708 -8.812 15.607 1.00 113.76 75 ASP B O 1
ATOM 1483 N N . ALA B 1 78 ? -4.344 -11.249 14.415 1.00 92.20 78 ALA B N 1
ATOM 1484 C CA . ALA B 1 78 ? -4.386 -9.978 13.654 1.00 87.62 78 ALA B CA 1
ATOM 1485 C C . ALA B 1 78 ? -5.134 -10.193 12.336 1.00 85.19 78 ALA B C 1
ATOM 1486 O O . ALA B 1 78 ? -6.201 -10.818 12.296 1.00 82.01 78 ALA B O 1
ATOM 1488 N N . LYS B 1 79 ? -4.562 -9.641 11.261 1.00 80.56 79 LYS B N 1
ATOM 1489 C CA . LYS B 1 79 ? -5.091 -9.778 9.913 1.00 76.79 79 LYS B CA 1
ATOM 1490 C C . LYS B 1 79 ? -4.902 -11.219 9.434 1.00 69.50 79 LYS B C 1
ATOM 1491 O O . LYS B 1 79 ? -3.779 -11.685 9.283 1.00 69.43 79 LYS B O 1
ATOM 1497 N N . MET B 1 80 ? -6.021 -11.904 9.174 1.00 61.83 80 MET B N 1
ATOM 1498 C CA . MET B 1 80 ? -6.026 -13.304 8.779 1.00 52.48 80 MET B CA 1
ATOM 1499 C C . MET B 1 80 ? -5.725 -13.438 7.283 1.00 59.67 80 MET B C 1
ATOM 1500 O O . MET B 1 80 ? -4.917 -14.284 6.884 1.00 62.73 80 MET B O 1
ATOM 1505 N N . LYS B 1 81 ? -6.350 -12.581 6.466 1.00 55.77 81 LYS B N 1
ATOM 1506 C CA . LYS B 1 81 ? -6.088 -12.494 5.031 1.00 52.79 81 LYS B CA 1
ATOM 1507 C C . LYS B 1 81 ? -6.916 -11.361 4.445 1.00 50.95 81 LYS B C 1
ATOM 1508 O O . LYS B 1 81 ? -7.737 -10.786 5.146 1.00 51.41 81 LYS B O 1
ATOM 1514 N N . GLU B 1 82 ? -6.707 -11.062 3.157 1.00 47.29 82 GLU B N 1
ATOM 1515 C CA . GLU B 1 82 ? -7.195 -9.808 2.606 1.00 48.83 82 GLU B CA 1
ATOM 1516 C C . GLU B 1 82 ? -7.524 -10.029 1.131 1.00 46.39 82 GLU B C 1
ATOM 1517 O O . GLU B 1 82 ? -6.679 -10.482 0.370 1.00 51.42 82 GLU B O 1
ATOM 1523 N N . LEU B 1 83 ? -8.792 -9.800 0.773 1.00 49.04 83 LEU B N 1
ATOM 1524 C CA . LEU B 1 83 ? -9.275 -9.870 -0.595 1.00 50.22 83 LEU B CA 1
ATOM 1525 C C . LEU B 1 83 ? -9.210 -8.443 -1.129 1.00 55.24 83 LEU B C 1
ATOM 1526 O O . LEU B 1 83 ? -9.694 -7.508 -0.483 1.00 57.35 83 LEU B O 1
ATOM 1531 N N . THR B 1 84 ? -8.550 -8.290 -2.277 1.00 45.93 84 THR B N 1
ATOM 1532 C CA . THR B 1 84 ? -8.478 -6.995 -2.918 1.00 45.38 84 THR B CA 1
ATOM 1533 C C . THR B 1 84 ? -9.004 -7.129 -4.336 1.00 48.91 84 THR B C 1
ATOM 1534 O O . THR B 1 84 ? -8.962 -8.191 -4.942 1.00 47.44 84 THR B O 1
ATOM 1538 N N . TRP B 1 85 ? -9.564 -6.044 -4.841 1.00 48.07 85 TRP B N 1
ATOM 1539 C CA . TRP B 1 85 ? -9.905 -6.061 -6.248 1.00 45.57 85 TRP B CA 1
ATOM 1540 C C . TRP B 1 85 ? -9.269 -4.860 -6.928 1.00 49.17 85 TRP B C 1
ATOM 1541 O O . TRP B 1 85 ? -8.935 -3.877 -6.281 1.00 44.97 85 TRP B O 1
ATOM 1552 N N . GLU B 1 86 ? -9.151 -4.952 -8.248 1.00 47.97 86 GLU B N 1
ATOM 1553 C CA . GLU B 1 86 ? -8.563 -3.874 -9.010 1.00 51.29 86 GLU B CA 1
ATOM 1554 C C . GLU B 1 86 ? -9.366 -3.728 -10.289 1.00 46.47 86 GLU B C 1
ATOM 1555 O O . GLU B 1 86 ? -9.772 -4.733 -10.876 1.00 50.92 86 GLU B O 1
ATOM 1561 N N . ASN B 1 87 ? -9.617 -2.469 -10.674 1.00 53.36 87 ASN B N 1
ATOM 1562 C CA . ASN B 1 87 ? -10.263 -2.176 -11.944 1.00 49.62 87 ASN B CA 1
ATOM 1563 C C . ASN B 1 87 ? -11.693 -2.713 -11.907 1.00 46.96 87 ASN B C 1
ATOM 1564 O O . ASN B 1 87 ? -12.145 -3.456 -12.786 1.00 46.56 87 ASN B O 1
ATOM 1569 N N . GLY B 1 88 ? -12.439 -2.314 -10.876 1.00 50.23 88 GLY B N 1
ATOM 1570 C CA . GLY B 1 88 ? -13.805 -2.814 -10.807 1.00 47.72 88 GLY B CA 1
ATOM 1571 C C . GLY B 1 88 ? -14.871 -1.718 -10.826 1.00 41.44 88 GLY B C 1
ATOM 1572 O O . GLY B 1 88 ? -14.576 -0.539 -10.622 1.00 44.41 88 GLY B O 1
ATOM 1573 N N . TYR B 1 89 ? -16.118 -2.177 -10.935 1.00 45.43 89 TYR B N 1
ATOM 1574 C CA . TYR B 1 89 ? -17.322 -1.386 -11.114 1.00 48.02 89 TYR B CA 1
ATOM 1575 C C . TYR B 1 89 ? -18.430 -2.010 -10.282 1.00 48.39 89 TYR B C 1
ATOM 1576 O O . TYR B 1 89 ? -18.555 -3.237 -10.198 1.00 45.43 89 TYR B O 1
ATOM 1585 N N . ILE B 1 90 ? -19.264 -1.160 -9.688 1.00 53.27 90 ILE B N 1
ATOM 1586 C CA . ILE B 1 90 ? -20.385 -1.674 -8.923 1.00 49.42 90 ILE B CA 1
ATOM 1587 C C . ILE B 1 90 ? -21.512 -1.955 -9.905 1.00 54.43 90 ILE B C 1
ATOM 1588 O O . ILE B 1 90 ? -22.020 -1.037 -10.535 1.00 52.41 90 ILE B O 1
ATOM 1593 N N . THR B 1 91 ? -21.929 -3.215 -9.998 1.00 50.49 91 THR B N 1
ATOM 1594 C CA . THR B 1 91 ? -22.849 -3.573 -11.056 1.00 48.97 91 THR B CA 1
ATOM 1595 C C . THR B 1 91 ? -24.199 -3.980 -10.483 1.00 42.15 91 THR B C 1
ATOM 1596 O O . THR B 1 91 ? -25.130 -4.302 -11.221 1.00 48.43 91 THR B O 1
ATOM 1600 N N . GLU B 1 92 ? -24.333 -3.914 -9.160 1.00 40.86 92 GLU B N 1
ATOM 1601 C CA . GLU B 1 92 ? -25.615 -4.212 -8.582 1.00 40.46 92 GLU B CA 1
ATOM 1602 C C . GLU B 1 92 ? -25.609 -3.585 -7.203 1.00 44.51 92 GLU B C 1
ATOM 1603 O O . GLU B 1 92 ? -24.607 -3.691 -6.515 1.00 48.26 92 GLU B O 1
ATOM 1609 N N . PHE B 1 93 ? -26.683 -2.856 -6.892 1.00 44.23 93 PHE B N 1
ATOM 1610 C CA . PHE B 1 93 ? -26.874 -2.169 -5.629 1.00 44.24 93 PHE B CA 1
ATOM 1611 C C . PHE B 1 93 ? -28.335 -2.328 -5.230 1.00 45.60 93 PHE B C 1
ATOM 1612 O O . PHE B 1 93 ? -29.213 -2.209 -6.078 1.00 44.40 93 PHE B O 1
ATOM 1620 N N . THR B 1 94 ? -28.553 -2.554 -3.927 1.00 38.08 94 THR B N 1
ATOM 1621 C CA . THR B 1 94 ? -29.848 -2.550 -3.306 1.00 40.27 94 THR B CA 1
ATOM 1622 C C . THR B 1 94 ? -29.677 -1.987 -1.901 1.00 45.63 94 THR B C 1
ATOM 1623 O O . THR B 1 94 ? -28.732 -2.339 -1.200 1.00 42.21 94 THR B O 1
ATOM 1627 N N . GLU B 1 95 ? -30.582 -1.106 -1.478 1.00 38.65 95 GLU B N 1
ATOM 1628 C CA . GLU B 1 95 ? -30.545 -0.712 -0.075 1.00 40.37 95 GLU B CA 1
ATOM 1629 C C . GLU B 1 95 ? -31.903 -1.070 0.496 1.00 42.38 95 GLU B C 1
ATOM 1630 O O . GLU B 1 95 ? -32.911 -0.869 -0.194 1.00 43.84 95 GLU B O 1
ATOM 1636 N N . ASN B 1 96 ? -31.935 -1.552 1.751 1.00 38.23 96 ASN B N 1
ATOM 1637 C CA . ASN B 1 96 ? -33.204 -1.990 2.324 1.00 45.54 96 ASN B CA 1
ATOM 1638 C C . ASN B 1 96 ? -33.318 -1.452 3.748 1.00 49.42 96 ASN B C 1
ATOM 1639 O O . ASN B 1 96 ? -32.316 -1.404 4.441 1.00 40.65 96 ASN B O 1
ATOM 1644 N N . ILE B 1 97 ? -34.516 -0.983 4.125 1.00 41.65 97 ILE B N 1
ATOM 1645 C CA . ILE B 1 97 ? -34.846 -0.547 5.477 1.00 54.66 97 ILE B CA 1
ATOM 1646 C C . ILE B 1 97 ? -35.977 -1.445 5.955 1.00 55.83 97 ILE B C 1
ATOM 1647 O O . ILE B 1 97 ? -36.882 -1.748 5.178 1.00 57.35 97 ILE B O 1
ATOM 1652 N N . ASP B 1 98 ? -35.913 -1.896 7.169 1.00 59.89 98 ASP B N 1
ATOM 1653 C CA . ASP B 1 98 ? -36.915 -2.782 7.660 1.00 65.27 98 ASP B CA 1
ATOM 1654 C C . ASP B 1 98 ? -36.967 -2.775 9.139 1.00 73.77 98 ASP B C 1
ATOM 1655 O O . ASP B 1 98 ? -36.174 -3.420 9.751 1.00 88.30 98 ASP B O 1
ATOM 1660 N N . ILE B 1 99 ? -37.943 -2.162 9.760 1.00 69.52 99 ILE B N 1
ATOM 1661 C CA . ILE B 1 99 ? -37.977 -2.181 11.193 1.00 81.03 99 ILE B CA 1
ATOM 1662 C C . ILE B 1 99 ? -38.228 -3.575 11.787 1.00 94.29 99 ILE B C 1
ATOM 1663 O O . ILE B 1 99 ? -39.332 -3.825 12.236 1.00 102.87 99 ILE B O 1
ATOM 1668 N N . VAL B 1 100 ? -37.192 -4.428 11.878 1.00 104.90 100 VAL B N 1
ATOM 1669 C CA . VAL B 1 100 ? -37.285 -5.807 12.323 1.00 105.37 100 VAL B CA 1
ATOM 1670 C C . VAL B 1 100 ? -35.882 -6.358 12.609 1.00 110.23 100 VAL B C 1
ATOM 1671 O O . VAL B 1 100 ? -35.065 -6.642 11.712 1.00 120.78 100 VAL B O 1
ATOM 1675 N N . GLN B 1 103 ? -31.080 -6.990 10.754 1.00 95.04 103 GLN B N 1
ATOM 1676 C CA . GLN B 1 103 ? -30.277 -5.747 10.587 1.00 101.23 103 GLN B CA 1
ATOM 1677 C C . GLN B 1 103 ? -31.164 -4.688 9.939 1.00 104.46 103 GLN B C 1
ATOM 1678 O O . GLN B 1 103 ? -31.626 -4.876 8.814 1.00 111.31 103 GLN B O 1
ATOM 1680 N N . PRO B 1 104 ? -31.407 -3.538 10.614 1.00 98.72 104 PRO B N 1
ATOM 1681 C CA . PRO B 1 104 ? -32.481 -2.621 10.225 1.00 94.72 104 PRO B CA 1
ATOM 1682 C C . PRO B 1 104 ? -32.291 -2.007 8.837 1.00 86.01 104 PRO B C 1
ATOM 1683 O O . PRO B 1 104 ? -33.186 -2.066 7.997 1.00 78.78 104 PRO B O 1
ATOM 1687 N N . MET B 1 105 ? -31.110 -1.440 8.590 1.00 63.78 105 MET B N 1
ATOM 1688 C CA . MET B 1 105 ? -30.895 -0.707 7.356 1.00 53.44 105 MET B CA 1
ATOM 1689 C C . MET B 1 105 ? -29.549 -1.093 6.759 1.00 47.70 105 MET B C 1
ATOM 1690 O O . MET B 1 105 ? -28.525 -0.926 7.415 1.00 50.76 105 MET B O 1
ATOM 1695 N N . THR B 1 106 ? -29.533 -1.588 5.503 1.00 39.62 106 THR B N 1
ATOM 1696 C CA . THR B 1 106 ? -28.279 -2.137 5.021 1.00 48.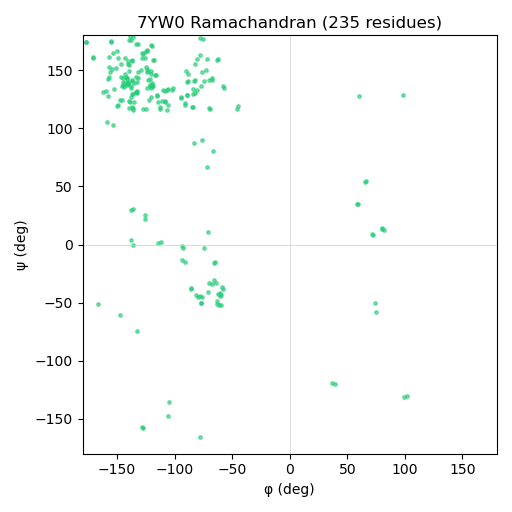01 106 THR B CA 1
ATOM 1697 C C . THR B 1 106 ? -28.226 -1.944 3.514 1.00 38.07 106 THR B C 1
ATOM 1698 O O . THR B 1 106 ? -29.261 -1.705 2.919 1.00 40.20 106 THR B O 1
ATOM 1702 N N . ILE B 1 107 ? -27.029 -2.131 2.950 1.00 42.33 107 ILE B N 1
ATOM 1703 C CA . ILE B 1 107 ? -26.760 -2.109 1.518 1.00 38.83 107 ILE B CA 1
ATOM 1704 C C . ILE B 1 107 ? -26.208 -3.469 1.082 1.00 45.64 107 ILE B C 1
ATOM 1705 O O . ILE B 1 107 ? -25.307 -4.006 1.713 1.00 48.94 107 ILE B O 1
ATOM 1710 N N . THR B 1 108 ? -26.687 -3.986 -0.056 1.00 39.85 108 THR B N 1
ATOM 1711 C CA . THR B 1 108 ? -26.066 -5.151 -0.643 1.00 42.92 108 THR B CA 1
ATOM 1712 C C . THR B 1 108 ? -25.645 -4.728 -2.041 1.00 43.05 108 THR B C 1
ATOM 1713 O O . THR B 1 108 ? -26.472 -4.199 -2.752 1.00 47.14 108 THR B O 1
ATOM 1717 N N . PHE B 1 109 ? -24.359 -4.874 -2.372 1.00 42.96 109 PHE B N 1
ATOM 1718 C CA . PHE B 1 109 ? -23.881 -4.487 -3.683 1.00 44.87 109 PHE B CA 1
ATOM 1719 C C . PHE B 1 109 ? -22.865 -5.505 -4.183 1.00 43.97 109 PHE B C 1
ATOM 1720 O O . PHE B 1 109 ? -22.268 -6.215 -3.385 1.00 43.74 109 PHE B O 1
ATOM 1728 N N . VAL B 1 110 ? -22.680 -5.552 -5.511 1.00 48.06 110 VAL B N 1
ATOM 1729 C CA . VAL B 1 110 ? -21.809 -6.501 -6.184 1.00 49.83 110 VAL B CA 1
ATOM 1730 C C . VAL B 1 110 ? -20.751 -5.692 -6.940 1.00 50.47 110 VAL B C 1
ATOM 1731 O O . VAL B 1 110 ? -21.090 -4.695 -7.561 1.00 42.51 110 VAL B O 1
ATOM 1735 N N . VAL B 1 111 ? -19.486 -6.103 -6.845 1.00 44.46 111 VAL B N 1
ATOM 1736 C CA . VAL B 1 111 ? -18.399 -5.508 -7.611 1.00 43.95 111 VAL B CA 1
ATOM 1737 C C . VAL B 1 111 ? -18.017 -6.508 -8.698 1.00 58.05 111 VAL B C 1
ATOM 1738 O O . VAL B 1 111 ? -17.825 -7.697 -8.427 1.00 55.69 111 VAL B O 1
ATOM 1742 N N . SER B 1 112 ? -17.876 -5.998 -9.924 1.00 48.68 112 SER B N 1
ATOM 1743 C CA . SER B 1 112 ? -17.324 -6.775 -11.014 1.00 51.66 112 SER B CA 1
ATOM 1744 C C . SER B 1 112 ? -15.972 -6.163 -11.382 1.00 52.37 112 SER B C 1
ATOM 1745 O O . SER B 1 112 ? -15.909 -4.998 -11.768 1.00 57.97 112 SER B O 1
ATOM 1748 N N . ALA B 1 113 ? -14.884 -6.932 -11.211 1.00 52.12 113 ALA B N 1
ATOM 1749 C CA . ALA B 1 113 ? -13.536 -6.392 -11.321 1.00 47.55 113 ALA B CA 1
ATOM 1750 C C . ALA B 1 113 ? -12.694 -7.248 -12.264 1.00 54.19 113 ALA B C 1
ATOM 1751 O O . ALA B 1 113 ? -12.874 -8.458 -12.350 1.00 54.46 113 ALA B O 1
ATOM 1753 N N . GLN B 1 114 ? -11.734 -6.614 -12.940 1.00 58.54 114 GLN B N 1
ATOM 1754 C CA . GLN B 1 114 ? -10.807 -7.341 -13.798 1.00 60.44 114 GLN B CA 1
ATOM 1755 C C . GLN B 1 114 ? -9.866 -8.241 -12.991 1.00 51.53 114 GLN B C 1
ATOM 1756 O O . GLN B 1 114 ? -9.499 -9.304 -13.453 1.00 54.09 114 GLN B O 1
ATOM 1762 N N . VAL B 1 115 ? -9.474 -7.827 -11.787 1.00 49.63 115 VAL B N 1
ATOM 1763 C CA . VAL B 1 115 ? -8.514 -8.595 -11.012 1.00 57.45 115 VAL B CA 1
ATOM 1764 C C . VAL B 1 115 ? -9.020 -8.706 -9.583 1.00 51.75 115 VAL B C 1
ATOM 1765 O O . VAL B 1 115 ? -9.300 -7.687 -8.975 1.00 47.83 115 VAL B O 1
ATOM 1769 N N . ILE B 1 116 ? -9.016 -9.924 -9.041 1.00 48.14 116 ILE B N 1
ATOM 1770 C CA . ILE B 1 116 ? -9.185 -10.096 -7.609 1.00 51.69 116 ILE B CA 1
ATOM 1771 C C . ILE B 1 116 ? -7.982 -10.873 -7.102 1.00 47.18 116 ILE B C 1
ATOM 1772 O O . ILE B 1 116 ? -7.412 -11.681 -7.833 1.00 44.43 116 ILE B O 1
ATOM 1777 N N . LYS B 1 117 ? -7.602 -10.609 -5.849 1.00 40.33 117 LYS B N 1
ATOM 1778 C CA . LYS B 1 117 ? -6.434 -11.238 -5.281 1.00 46.32 117 LYS B CA 1
ATOM 1779 C C . LYS B 1 117 ? -6.732 -11.487 -3.812 1.00 42.31 117 LYS B C 1
ATOM 1780 O O . LYS B 1 117 ? -7.349 -10.654 -3.182 1.00 46.50 117 LYS B O 1
ATOM 1786 N N . ILE B 1 118 ? -6.244 -12.608 -3.286 1.00 43.55 118 ILE B N 1
ATOM 1787 C CA . ILE B 1 118 ? -6.346 -12.897 -1.861 1.00 47.31 118 ILE B CA 1
ATOM 1788 C C . ILE B 1 118 ? -5.227 -13.902 -1.538 1.00 45.12 118 ILE B C 1
ATOM 1789 O O . ILE B 1 118 ? -4.899 -14.735 -2.378 1.00 49.05 118 ILE B O 1
ATOM 1794 N N . GLY B 1 119 ? -4.615 -13.800 -0.345 1.00 49.81 119 GLY B N 1
ATOM 1795 C CA . GLY B 1 119 ? -3.409 -14.548 0.002 1.00 51.21 119 GLY B CA 1
ATOM 1796 C C . GLY B 1 119 ? -2.467 -14.624 -1.196 1.00 46.16 119 GLY B C 1
ATOM 1797 O O . GLY B 1 119 ? -2.149 -13.595 -1.778 1.00 48.85 119 GLY B O 1
ATOM 1798 N N . GLY B 1 120 ? -2.160 -15.848 -1.646 1.00 50.00 120 GLY B N 1
ATOM 1799 C CA . GLY B 1 120 ? -1.306 -16.062 -2.805 1.00 41.88 120 GLY B CA 1
ATOM 1800 C C . GLY B 1 120 ? -2.063 -16.212 -4.123 1.00 44.37 120 GLY B C 1
ATOM 1801 O O . GLY B 1 120 ? -1.432 -16.394 -5.157 1.00 46.82 120 GLY B O 1
ATOM 1802 N N . ALA B 1 121 ? -3.406 -16.155 -4.103 1.00 43.42 121 ALA B N 1
ATOM 1803 C CA . ALA B 1 121 ? -4.174 -16.404 -5.327 1.00 44.01 121 ALA B CA 1
ATOM 1804 C C . ALA B 1 121 ? -4.403 -15.097 -6.076 1.00 47.12 121 ALA B C 1
ATOM 1805 O O . ALA B 1 121 ? -4.593 -14.057 -5.454 1.00 48.04 121 ALA B O 1
ATOM 1807 N N . GLN B 1 122 ? -4.483 -15.197 -7.409 1.00 50.26 122 GLN B N 1
ATOM 1808 C CA . GLN B 1 122 ? -4.844 -14.078 -8.261 1.00 59.38 122 GLN B CA 1
ATOM 1809 C C . GLN B 1 122 ? -5.832 -14.546 -9.324 1.00 61.55 122 GLN B C 1
ATOM 1810 O O . GLN B 1 122 ? -5.563 -15.523 -10.016 1.00 51.37 122 GLN B O 1
ATOM 1816 N N . PHE B 1 123 ? -6.953 -13.830 -9.478 1.00 50.17 123 PHE B N 1
ATOM 1817 C CA . PHE B 1 123 ? -7.769 -14.116 -10.641 1.00 49.87 123 PHE B CA 1
ATOM 1818 C C . PHE B 1 123 ? -7.931 -12.866 -11.507 1.00 49.71 123 PHE B C 1
ATOM 1819 O O . PHE B 1 123 ? -8.176 -11.786 -10.997 1.00 48.98 123 PHE B O 1
ATOM 1827 N N . GLU B 1 124 ? -7.803 -13.038 -12.828 1.00 50.54 124 GLU B N 1
ATOM 1828 C CA . GLU B 1 124 ? -7.708 -11.919 -13.745 1.00 56.93 124 GLU B CA 1
ATOM 1829 C C . GLU B 1 124 ? -8.561 -12.240 -14.964 1.00 59.64 124 GLU B C 1
ATOM 1830 O O . GLU B 1 124 ? -8.379 -13.296 -15.557 1.00 58.52 124 GLU B O 1
ATOM 1836 N N . GLN B 1 125 ? -9.462 -11.346 -15.306 1.00 56.66 125 GLN B N 1
ATOM 1837 C CA . GLN B 1 125 ? -10.329 -11.533 -16.437 1.00 64.02 125 GLN B CA 1
ATOM 1838 C C . GLN B 1 125 ? -9.731 -11.170 -17.781 1.00 67.11 125 GLN B C 1
ATOM 1839 O O . GLN B 1 125 ? -8.867 -10.361 -17.899 1.00 62.85 125 GLN B O 1
ATOM 1845 N N . ASN B 1 126 ? -10.280 -11.797 -18.793 1.00 77.50 126 ASN B N 1
ATOM 1846 C CA . ASN B 1 126 ? -9.929 -11.607 -20.179 1.00 93.29 126 ASN B CA 1
ATOM 1847 C C . ASN B 1 126 ? -10.516 -10.319 -20.679 1.00 89.36 126 ASN B C 1
ATOM 1848 O O . ASN B 1 126 ? -11.607 -10.323 -21.157 1.00 103.84 126 ASN B O 1
ATOM 1853 N N . TRP B 1 127 ? -9.821 -9.212 -20.580 1.00 86.16 127 TRP B N 1
ATOM 1854 C CA . TRP B 1 127 ? -10.410 -7.976 -21.064 1.00 89.83 127 TRP B CA 1
ATOM 1855 C C . TRP B 1 127 ? -9.600 -7.368 -22.206 1.00 87.66 127 TRP B C 1
ATOM 1856 O O . TRP B 1 127 ? -10.029 -7.359 -23.358 1.00 87.74 127 TRP B O 1
#

Solvent-accessible surface area: 13116 Å² total; per-residue (Å²): 212,144,12,44,0,39,4,46,88,93,128,25,57,12,65,72,36,77,80,78,77,126,121,63,67,71,125,103,49,47,87,60,34,134,82,88,28,3,80,0,117,0,21,0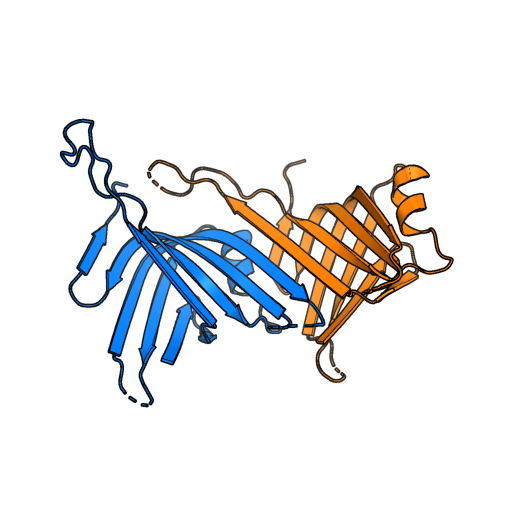,90,8,67,98,40,12,14,3,5,50,26,1,26,81,58,146,146,57,30,66,7,23,0,36,42,85,53,90,97,130,134,105,57,0,35,2,67,60,0,43,1,4,68,1,39,5,46,3,49,52,153,130,62,13,10,9,25,1,11,0,6,5,47,14,6,64,22,70,88,61,122,28,115,30,156,112,140,121,0,45,0,37,6,57,89,75,124,20,55,0,41,30,2,32,4,50,2,89,14,59,44,84,124,26,37,57,40,120,34,87,29,3,92,0,124,0,39,0,88,18,91,149,32,73,23,2,63,74,25,70,89,113,76,196,155,57,29,68,7,21,0,35,2,77,48,81,89,94,116,51,9,50,0,36,2,69,61,0,83,11,69,90,40,75,64,73,102,64,158,152,82,93,73,9,9,25,0,13,0,27,4,43,17,3,66,2,56,47,2,90,19,110,46,151,166

Sequence (239 aa):
FRATLSFAGKEFDVLDCTYSLKRDVDSKGRPSSNIYGGQIRLHVESTDDTSILENMTNQFKPHSGSIVFKKGAKMKELTWENGYITEFTENIDIVQPMTITFVVSAQVIKIGGAQFEQNWFRATLSFAGKEFDVLDCTYSLKRDVDSRPSSNIYGGQIRLHVESTDDTSILENMTNQFKPHSGSIVFKKGDAKMKELTWENGYITEFTENIDIVQPMTITFVVSAQVIKIGGAQFEQNW

B-factor: mean 60.45, std 18.84, range [30.0, 145.53]